Protein AF-A0A9X9M9E6-F1 (afdb_monomer)

Organism: Gulo gulo (NCBI:txid48420)

Foldseek 3Di:
DLVVVPLVVVQVVCVVVVHQNLVSLVSVLVPDAQAPVNCVVRLVPHFALVVLLCCLLQDFHLFLVSNLNSLVLNLQQLDLLVLLCVVVVNRVNTRDGPPRRPDPPDDPPPPDPDDVDDPVVVVVVVVVVSVVSVVSDDPVDGDPVSVVSVVSNVLSVLLNLLSVLVVVLQVDDPPDSPPDDRVVSSDSSPDDLLVVLLVCQLVVVLSSNVSSCVSVVVRCVVCLVVSNVSHDPPHDCVSNVVSDPDPPPPD

Nearest PDB structures (foldseek):
  7qpg-assembly1_S  TM=6.523E-01  e=4.144E-04  Homo sapiens

Secondary structure (DSSP, 8-state):
-GGGT-HHHHHHHHHHTT--THHHHHHHHHHS---HHHHHHTGGG--BHHHHHHHHHH---SSHHHHHHHHHHHHHTTSHHHHHHHHHT-STTB---TT-S--TTS-----S------HHHHHHHHHHHHHHHHHT--GGG--HHHHHHHHHHHHHHHHHHHHHHHHHHHT--S--GGG--HHHHHHHHHS-HHHHHHHHHHTT-HHHHHHHHHHSHHHHGGGHHHHHTTS-TTS-TTTTGGGSPP-----

Mean predicted aligned error: 8.2 Å

Sequence (251 aa):
KIESEEYEEALCLAQTYGLDTDLVYQRQWRKSAVNIASIQNYLSKIKKRSWVLHECLERVPENVDAAKELLQYGLKGTDLEALVAIGRGADDGRFTLPGEVDIDNIPYEELSPPSEEPAKNKKEKKINKRRELLKLVNFAKLTLEQKELCRCRRKLLTYLDRLATYEEILGVPHASEQRYDAEFFKKFRNQNIVLSARTYARESNVQALEILFTYHGSDLLPHRLAILSNFPETTSPHEYSVLLPEAWYVT

Solvent-accessible surface area (backbone atoms only — not comparable to full-atom values): 14751 Å² total; per-residue (Å²): 81,77,93,68,70,38,53,68,63,42,46,53,50,21,63,76,70,71,43,77,55,40,63,58,33,54,51,52,46,73,74,45,74,62,36,66,65,45,42,62,72,20,59,68,68,39,44,53,28,71,58,55,44,47,48,37,74,70,61,68,26,73,39,69,68,29,38,49,50,41,34,49,52,38,44,40,45,43,32,70,66,47,47,48,34,57,73,70,67,75,47,90,62,47,49,44,51,81,88,69,69,88,58,90,91,61,85,90,75,76,84,64,74,88,66,89,68,56,70,67,58,58,51,49,51,52,53,50,54,51,54,56,55,53,71,74,54,59,84,93,71,62,51,71,67,44,50,49,42,51,49,51,36,50,53,40,50,53,37,49,56,42,47,55,51,49,48,58,60,71,68,61,84,94,73,68,75,89,73,63,50,38,70,57,48,58,50,56,56,72,46,58,64,61,59,54,43,31,51,32,24,53,69,65,36,51,68,50,40,51,51,44,46,71,80,42,30,89,75,35,57,89,43,42,69,71,29,59,70,39,41,47,93,86,58,59,71,76,77,47,44,86,76,49,80,81,81,77,76,88,122

Radius of gyration: 22.99 Å; Cα contacts (8 Å, |Δi|>4): 231; chains: 1; bounding box: 41×59×66 Å

Structure (mmCIF, N/CA/C/O backbone):
data_AF-A0A9X9M9E6-F1
#
_entry.id   AF-A0A9X9M9E6-F1
#
loop_
_atom_site.group_PDB
_atom_site.id
_atom_site.type_symbol
_atom_site.label_atom_id
_atom_site.label_alt_id
_atom_site.label_comp_id
_atom_site.label_asym_id
_atom_site.label_entity_id
_atom_site.label_seq_id
_atom_site.pdbx_PDB_ins_code
_atom_site.Cartn_x
_atom_site.Cartn_y
_atom_site.Cartn_z
_atom_site.occupancy
_atom_site.B_iso_or_equiv
_atom_site.auth_seq_id
_atom_site.auth_comp_id
_atom_site.auth_asym_id
_atom_site.auth_atom_id
_atom_site.pdbx_PDB_model_num
ATOM 1 N N . LYS A 1 1 ? -13.837 28.042 17.527 1.00 59.06 1 LYS A N 1
ATOM 2 C CA . LYS A 1 1 ? -12.803 27.201 18.178 1.00 59.06 1 LYS A CA 1
ATOM 3 C C . LYS A 1 1 ? -12.044 26.335 17.172 1.00 59.06 1 LYS A C 1
ATOM 5 O O . LYS A 1 1 ? -10.919 26.689 16.868 1.00 59.06 1 LYS A O 1
ATOM 10 N N . ILE A 1 2 ? -12.632 25.305 16.537 1.00 59.09 2 ILE A N 1
ATOM 11 C CA . ILE A 1 2 ? -11.917 24.505 15.502 1.00 59.09 2 ILE A CA 1
ATOM 12 C C . ILE A 1 2 ? -11.533 25.345 14.265 1.00 59.09 2 ILE A C 1
ATOM 14 O O . ILE A 1 2 ? -10.452 25.180 13.704 1.00 59.09 2 ILE A O 1
ATOM 18 N N . GLU A 1 3 ? -12.396 26.273 13.848 1.00 61.06 3 GLU A N 1
ATOM 19 C CA . GLU A 1 3 ? -12.103 27.224 12.760 1.00 61.06 3 GLU A CA 1
ATOM 20 C C . GLU A 1 3 ? -11.127 28.335 13.174 1.00 61.06 3 GLU A C 1
ATOM 22 O O . GLU A 1 3 ? -10.508 28.953 12.316 1.00 61.06 3 GLU A O 1
ATOM 27 N N . SER A 1 4 ? -10.952 28.526 14.484 1.00 62.38 4 SER A N 1
ATOM 28 C CA . SER A 1 4 ? -10.117 29.557 15.114 1.00 62.38 4 SER A CA 1
ATOM 29 C C . SER A 1 4 ? -8.723 29.036 15.501 1.00 62.38 4 SER A C 1
ATOM 31 O O . SER A 1 4 ? -7.969 29.757 16.131 1.00 62.38 4 SER A O 1
ATOM 33 N N . GLU A 1 5 ? -8.398 27.782 15.157 1.00 67.62 5 GLU A N 1
ATOM 34 C CA . GLU A 1 5 ? -7.133 27.086 15.478 1.00 67.62 5 GLU A CA 1
ATOM 35 C C . GLU A 1 5 ? -6.837 26.862 16.973 1.00 67.62 5 GLU A C 1
ATOM 37 O O . GLU A 1 5 ? -5.767 26.384 17.337 1.00 67.62 5 GLU A O 1
ATOM 42 N N . GLU A 1 6 ? -7.825 27.075 17.840 1.00 78.06 6 GLU A N 1
ATOM 43 C CA . GLU A 1 6 ? -7.774 26.759 19.273 1.00 78.06 6 GLU A CA 1
ATOM 44 C C . GLU A 1 6 ? -8.027 25.257 19.506 1.00 78.06 6 GLU A C 1
ATOM 46 O O . GLU A 1 6 ? -9.049 24.845 20.067 1.00 78.06 6 GLU A O 1
ATOM 51 N N . TYR A 1 7 ? -7.137 24.401 18.999 1.00 80.94 7 TYR A N 1
ATOM 52 C CA . TYR A 1 7 ? -7.346 22.949 19.031 1.00 80.94 7 TYR A CA 1
ATOM 53 C C . TYR A 1 7 ? -7.307 22.370 20.446 1.00 80.94 7 TYR A C 1
ATOM 55 O O . TYR A 1 7 ? -8.079 21.465 20.745 1.00 80.94 7 TYR A O 1
ATOM 63 N N . GLU A 1 8 ? -6.453 22.898 21.322 1.00 78.06 8 GLU A N 1
ATOM 64 C CA . GLU A 1 8 ? -6.335 22.433 22.709 1.00 78.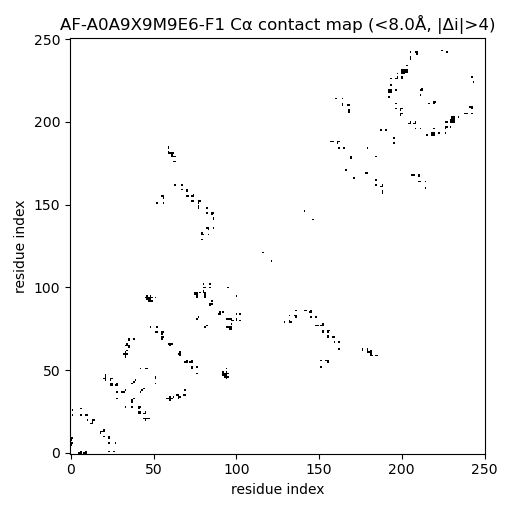06 8 GLU A CA 1
ATOM 65 C C . GLU A 1 8 ? -7.612 22.721 23.503 1.00 78.06 8 GLU A C 1
ATOM 67 O O . GLU A 1 8 ? -8.164 21.829 24.144 1.00 78.06 8 GLU A O 1
ATOM 72 N N . GLU A 1 9 ? -8.162 23.929 23.375 1.00 81.31 9 GLU A N 1
ATOM 73 C CA . GLU A 1 9 ? -9.438 24.270 24.002 1.00 81.31 9 GLU A CA 1
ATOM 74 C C . GLU A 1 9 ? -10.601 23.471 23.412 1.00 81.31 9 GLU A C 1
ATOM 76 O O . GLU A 1 9 ? -11.492 23.041 24.145 1.00 81.31 9 GLU A O 1
ATOM 81 N N . ALA A 1 10 ? -10.602 23.249 22.093 1.00 83.94 10 ALA A N 1
ATOM 82 C CA . ALA A 1 10 ? -11.609 22.423 21.437 1.00 83.94 10 ALA A CA 1
ATOM 83 C C . ALA A 1 10 ? -11.546 20.961 21.910 1.00 83.94 10 ALA A C 1
ATOM 85 O O . ALA A 1 10 ? -12.597 20.362 22.131 1.00 83.94 10 ALA A O 1
ATOM 86 N N . LEU A 1 11 ? -10.345 20.403 22.109 1.00 86.50 11 LEU A N 1
ATOM 87 C CA . LEU A 1 11 ? -10.152 19.061 22.666 1.00 86.50 11 LEU A CA 1
ATOM 88 C C . LEU A 1 11 ? -10.610 18.986 24.122 1.00 86.50 11 LEU A C 1
ATOM 90 O O . LEU A 1 11 ? -11.369 18.080 24.458 1.00 86.50 11 LEU A O 1
ATOM 94 N N . CYS A 1 12 ? -10.213 19.944 24.964 1.00 85.06 12 CYS A N 1
ATOM 95 C CA . CYS A 1 12 ? -10.642 20.002 26.361 1.00 85.06 12 CYS A CA 1
ATOM 96 C C . CYS A 1 12 ? -12.168 20.076 26.472 1.00 85.06 12 CYS A C 1
ATOM 98 O O . CYS A 1 12 ? -12.772 19.328 27.239 1.00 85.06 12 CYS A O 1
ATOM 100 N N . LEU A 1 13 ? -12.815 20.926 25.672 1.00 85.50 13 LEU A N 1
ATOM 101 C CA . LEU A 1 13 ? -14.274 21.007 25.626 1.00 85.50 13 LEU A CA 1
ATOM 102 C C . LEU A 1 13 ? -14.899 19.708 25.112 1.00 85.50 13 LEU A C 1
ATOM 104 O O . LEU A 1 13 ? -15.843 19.216 25.722 1.00 85.50 13 LEU A O 1
ATOM 108 N N . ALA A 1 14 ? -14.370 19.120 24.036 1.00 87.44 14 ALA A N 1
ATOM 109 C CA . ALA A 1 14 ? -14.902 17.866 23.515 1.00 87.44 14 ALA A CA 1
ATOM 110 C C . ALA A 1 14 ? -14.829 16.745 24.562 1.00 87.44 14 ALA A C 1
ATOM 112 O O . ALA A 1 14 ? -15.813 16.044 24.774 1.00 87.44 14 ALA A O 1
ATOM 113 N N . GLN A 1 15 ? -13.714 16.640 25.286 1.00 87.38 15 GLN A N 1
ATOM 114 C CA . GLN A 1 15 ? -13.552 15.683 26.382 1.00 87.38 15 GLN A CA 1
ATOM 115 C C . GLN A 1 15 ? -14.496 15.978 27.554 1.00 87.38 15 GLN A C 1
ATOM 117 O O . GLN A 1 15 ? -15.127 15.058 28.068 1.00 87.38 15 GLN A O 1
ATOM 122 N N . THR A 1 16 ? -14.642 17.249 27.941 1.00 88.19 16 THR A N 1
ATOM 123 C CA . THR A 1 16 ? -15.510 17.665 29.059 1.00 88.19 16 THR A CA 1
ATOM 124 C C . THR A 1 16 ? -16.980 17.345 28.789 1.00 88.19 16 THR A C 1
ATOM 126 O O . THR A 1 16 ? -17.701 16.939 29.696 1.00 88.19 16 THR A O 1
ATOM 129 N N . TYR A 1 17 ? -17.426 17.504 27.541 1.00 86.88 17 TYR A N 1
ATOM 130 C CA . TYR A 1 17 ? -18.822 17.308 27.144 1.00 86.88 17 TYR A CA 1
ATOM 131 C C . TYR A 1 17 ? -19.093 15.959 26.454 1.00 86.88 17 TYR A C 1
ATOM 133 O O . TYR A 1 17 ? -20.200 15.745 25.967 1.00 86.88 17 TYR A O 1
ATOM 141 N N . GLY A 1 18 ? -18.112 15.048 26.390 1.00 82.88 18 GLY A N 1
ATOM 142 C CA . GLY A 1 18 ? -18.267 13.741 25.735 1.00 82.88 18 GLY A CA 1
ATOM 143 C C . GLY A 1 18 ? -18.534 13.817 24.224 1.00 82.88 18 GLY A C 1
ATOM 144 O O . GLY A 1 18 ? -19.168 12.924 23.666 1.00 82.88 18 GLY A O 1
ATOM 145 N N . LEU A 1 19 ? -18.090 14.888 23.564 1.00 87.06 19 LEU A N 1
ATOM 146 C CA . LEU A 1 19 ? -18.230 15.085 22.120 1.00 87.06 19 LEU A CA 1
ATOM 147 C C . LEU A 1 19 ? -17.138 14.333 21.348 1.00 87.06 19 LEU A C 1
ATOM 149 O O . LEU A 1 19 ? -16.087 13.983 21.888 1.00 87.06 19 LEU A O 1
ATOM 153 N N . ASP A 1 20 ? -17.375 14.120 20.053 1.00 86.00 20 ASP A N 1
ATOM 154 C CA . ASP A 1 20 ? -16.441 13.416 19.177 1.00 86.00 20 ASP A CA 1
ATOM 155 C C . ASP A 1 20 ? -15.124 14.191 18.995 1.00 86.00 20 ASP A C 1
ATOM 157 O O . ASP A 1 20 ? -15.045 15.199 18.284 1.00 86.00 20 ASP A O 1
ATOM 161 N N . THR A 1 21 ? -14.067 13.689 19.634 1.00 89.00 21 THR A N 1
ATOM 162 C CA . THR A 1 21 ? -12.707 14.224 19.527 1.00 89.00 21 THR A CA 1
ATOM 163 C C . THR A 1 21 ? -12.094 14.003 18.146 1.00 89.00 21 THR A C 1
ATOM 165 O O . THR A 1 21 ? -11.173 14.737 17.779 1.00 89.00 21 THR A O 1
ATOM 168 N N . ASP A 1 22 ? -12.592 13.035 17.363 1.00 91.50 22 ASP A N 1
ATOM 169 C CA . ASP A 1 22 ? -12.054 12.742 16.034 1.00 91.50 22 ASP A CA 1
ATOM 170 C C . ASP A 1 22 ? -12.141 13.982 15.145 1.00 91.50 22 ASP A C 1
ATOM 172 O O . ASP A 1 22 ? -11.198 14.263 14.418 1.00 91.50 22 ASP A O 1
ATOM 176 N N . LEU A 1 23 ? -13.208 14.783 15.232 1.00 89.69 23 LEU A N 1
ATOM 177 C CA . LEU A 1 23 ? -13.372 15.981 14.397 1.00 89.69 23 LEU A CA 1
ATOM 178 C C . LEU A 1 23 ? -12.214 16.979 14.549 1.00 89.69 23 LEU A C 1
ATOM 180 O O . LEU A 1 23 ? -11.795 17.597 13.564 1.00 89.69 23 LEU A O 1
ATOM 184 N N . VAL A 1 24 ? -11.668 17.115 15.761 1.00 91.00 24 VAL A N 1
ATOM 185 C CA . VAL A 1 24 ? -10.533 18.007 16.024 1.00 91.00 24 VAL A CA 1
ATOM 186 C C . VAL A 1 24 ? -9.256 17.431 15.411 1.00 91.00 24 VAL A C 1
ATOM 188 O O . VAL A 1 24 ? -8.583 18.119 14.639 1.00 91.00 24 VAL A O 1
ATOM 191 N N . TYR A 1 25 ? -8.971 16.149 15.658 1.00 92.88 25 TYR A N 1
ATOM 192 C CA . TYR A 1 25 ? -7.794 15.472 15.103 1.00 92.88 25 TYR A CA 1
ATOM 193 C C . TYR A 1 25 ? -7.839 15.354 13.574 1.00 92.88 25 TYR A C 1
ATOM 195 O O . TYR A 1 25 ? -6.827 15.565 12.909 1.00 92.88 25 TYR A O 1
ATOM 203 N N . GLN A 1 26 ? -9.011 15.105 12.986 1.00 93.94 26 GLN A N 1
ATOM 204 C CA . GLN A 1 26 ? -9.226 15.100 11.538 1.00 93.94 26 GLN A CA 1
ATOM 205 C C . GLN A 1 26 ? -8.904 16.470 10.931 1.00 93.94 26 GLN A C 1
ATOM 207 O O . GLN A 1 26 ? -8.319 16.554 9.846 1.00 93.94 26 GLN A O 1
ATOM 212 N N . ARG A 1 27 ? -9.263 17.564 11.621 1.00 91.88 27 ARG A N 1
ATOM 213 C CA . ARG A 1 27 ? -8.937 18.920 11.167 1.00 91.88 27 ARG A CA 1
ATOM 214 C C . ARG A 1 27 ? -7.438 19.195 11.245 1.00 91.88 27 ARG A C 1
ATOM 216 O O . ARG A 1 27 ? -6.895 19.721 10.273 1.00 91.88 27 ARG A O 1
ATOM 223 N N . GLN A 1 28 ? -6.789 18.821 12.350 1.00 91.75 28 GLN A N 1
ATOM 224 C CA . GLN A 1 28 ? -5.339 18.954 12.524 1.00 91.75 28 GLN A CA 1
ATOM 225 C C . GLN A 1 28 ? -4.580 18.160 11.454 1.00 91.75 28 GLN A C 1
ATOM 227 O O . GLN A 1 28 ? -3.743 18.727 10.756 1.00 91.75 28 GLN A O 1
ATOM 232 N N . TRP A 1 29 ? -4.963 16.899 11.229 1.00 95.06 29 TRP A N 1
ATOM 233 C CA . TRP A 1 29 ? -4.387 16.035 10.197 1.00 95.06 29 TRP A CA 1
ATOM 234 C C . TRP A 1 29 ? -4.473 16.638 8.791 1.00 95.06 29 TRP A C 1
ATOM 236 O O . TRP A 1 29 ? -3.499 16.612 8.040 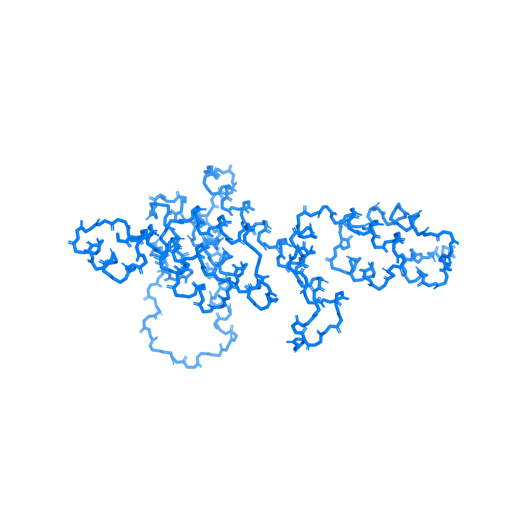1.00 95.06 29 TRP A O 1
ATOM 246 N N . ARG A 1 30 ? -5.630 17.206 8.420 1.00 93.50 30 ARG A N 1
ATOM 247 C CA . ARG A 1 30 ? -5.834 17.811 7.091 1.00 93.50 30 ARG A CA 1
ATOM 248 C C . ARG A 1 30 ? -4.977 19.053 6.859 1.00 93.50 30 ARG A C 1
ATOM 250 O O . ARG A 1 30 ? -4.651 19.337 5.710 1.00 93.50 30 ARG A O 1
ATOM 257 N N . LYS A 1 31 ? -4.651 19.801 7.917 1.00 90.94 31 LYS A N 1
ATOM 258 C CA . LYS A 1 31 ? -3.795 20.994 7.838 1.00 90.94 31 LYS A CA 1
ATOM 259 C C . LYS A 1 31 ? -2.305 20.671 7.957 1.00 90.94 31 LYS A C 1
ATOM 261 O O . LYS A 1 31 ? -1.489 21.468 7.509 1.00 90.94 31 LYS A O 1
ATOM 266 N N . SER A 1 32 ? -1.939 19.530 8.536 1.00 91.25 32 SER A N 1
ATOM 267 C CA . SER A 1 32 ? -0.543 19.113 8.646 1.00 91.25 32 SER A CA 1
ATOM 268 C C . SER A 1 32 ? -0.035 18.433 7.373 1.00 91.25 32 SER A C 1
ATOM 270 O O . SER A 1 32 ? -0.764 17.676 6.719 1.00 91.25 32 SER A O 1
ATOM 272 N N . ALA A 1 33 ? 1.248 18.633 7.067 1.00 92.81 33 ALA A N 1
ATOM 273 C CA . ALA A 1 33 ? 1.982 17.751 6.165 1.00 92.81 33 ALA A CA 1
ATOM 274 C C . ALA A 1 33 ? 1.998 16.322 6.730 1.00 92.81 33 ALA A C 1
ATOM 276 O O . ALA A 1 33 ? 2.025 16.140 7.950 1.00 92.81 33 ALA A O 1
ATOM 277 N N . VAL A 1 34 ? 1.976 15.311 5.856 1.00 93.56 34 VAL A N 1
ATOM 278 C CA . VAL A 1 34 ? 2.038 13.918 6.311 1.00 93.56 34 VAL A CA 1
ATOM 279 C C . VAL A 1 34 ? 3.486 13.514 6.532 1.00 93.56 34 VAL A C 1
ATOM 281 O O . VAL A 1 34 ? 4.252 13.355 5.590 1.00 93.56 34 VAL A O 1
ATOM 284 N N . ASN A 1 35 ? 3.835 13.314 7.793 1.00 94.19 35 ASN A N 1
ATOM 285 C CA . ASN A 1 35 ? 5.109 12.769 8.244 1.00 94.19 35 ASN A CA 1
ATOM 286 C C . ASN A 1 35 ? 4.896 11.818 9.435 1.00 94.19 35 ASN A C 1
ATOM 288 O O . ASN A 1 35 ? 3.800 11.746 9.998 1.00 94.19 35 ASN A O 1
ATOM 292 N N . ILE A 1 36 ? 5.952 11.110 9.841 1.00 93.50 36 ILE A N 1
ATOM 293 C CA . ILE A 1 36 ? 5.908 10.117 10.929 1.00 93.50 36 ILE A CA 1
ATOM 294 C C . ILE A 1 36 ? 5.338 10.725 12.225 1.00 93.50 36 ILE A C 1
ATOM 296 O O . ILE A 1 36 ? 4.476 10.124 12.866 1.00 93.50 36 ILE A O 1
ATOM 300 N N . ALA A 1 37 ? 5.742 11.950 12.577 1.00 94.50 37 ALA A N 1
ATOM 301 C CA . ALA A 1 37 ? 5.253 12.632 13.774 1.00 94.50 37 ALA A CA 1
ATOM 302 C C . ALA A 1 37 ? 3.749 12.946 13.692 1.00 94.50 37 ALA A C 1
ATOM 304 O O . ALA A 1 37 ? 3.013 12.675 14.633 1.00 94.50 37 ALA A O 1
ATOM 305 N N . SER A 1 38 ? 3.261 13.461 12.561 1.00 94.69 38 SER A N 1
ATOM 306 C CA . SER A 1 38 ? 1.839 13.778 12.356 1.00 94.69 38 SER A CA 1
ATOM 307 C C . SER A 1 38 ? 0.942 12.534 12.387 1.00 94.69 38 SER A C 1
ATOM 309 O O . SER A 1 38 ? -0.187 12.601 12.877 1.00 94.69 38 SER A O 1
ATOM 311 N N . ILE A 1 39 ? 1.449 11.384 11.916 1.00 94.62 39 ILE A N 1
ATOM 312 C CA . ILE A 1 39 ? 0.750 10.095 11.992 1.00 94.62 39 ILE A CA 1
ATOM 313 C C . ILE A 1 39 ? 0.531 9.735 13.462 1.00 94.62 39 ILE A C 1
ATOM 315 O O . ILE A 1 39 ? -0.589 9.426 13.865 1.00 94.62 39 ILE A O 1
ATOM 319 N N . GLN A 1 40 ? 1.574 9.853 14.285 1.00 93.06 40 GLN A N 1
ATOM 320 C CA . GLN A 1 40 ? 1.483 9.541 15.710 1.00 93.06 40 GLN A CA 1
ATOM 321 C C . GLN A 1 40 ? 0.702 10.586 16.512 1.00 93.06 40 GLN A C 1
ATOM 323 O O . GLN A 1 40 ? -0.050 10.224 17.414 1.00 93.06 40 GLN A O 1
ATOM 328 N N . ASN A 1 41 ? 0.819 11.868 16.179 1.00 91.38 41 ASN A N 1
ATOM 329 C CA . ASN A 1 41 ? 0.187 12.942 16.943 1.00 91.38 41 ASN A CA 1
ATOM 330 C C . ASN A 1 41 ? -1.310 13.084 16.645 1.00 91.38 41 ASN A C 1
ATOM 332 O O . ASN A 1 41 ? -2.069 13.437 17.546 1.00 91.38 41 ASN A O 1
ATOM 336 N N . TYR A 1 42 ? -1.738 12.805 15.407 1.00 93.75 42 TYR A N 1
ATOM 337 C CA . TYR A 1 42 ? -3.114 13.055 14.964 1.00 93.75 42 TYR A CA 1
ATOM 338 C C . TYR A 1 42 ? -3.816 11.787 14.481 1.00 93.75 42 TYR A C 1
ATOM 340 O O . TYR A 1 42 ? -4.844 11.418 15.043 1.00 93.75 42 TYR A O 1
ATOM 348 N N . LEU A 1 43 ? -3.269 11.090 13.475 1.00 94.69 43 LEU A N 1
ATOM 349 C CA . LEU A 1 43 ? -3.943 9.933 12.865 1.00 94.69 43 LEU A CA 1
ATOM 350 C C . LEU A 1 43 ? -4.156 8.795 13.874 1.00 94.69 43 LEU A C 1
ATOM 352 O O . LEU A 1 43 ? -5.207 8.159 13.859 1.00 94.69 43 LEU A O 1
ATOM 356 N N . SER A 1 44 ? -3.203 8.591 14.792 1.00 93.75 44 SER A N 1
ATOM 357 C CA . SER A 1 44 ? -3.299 7.583 15.858 1.00 93.75 44 SER A CA 1
ATOM 358 C C . SER A 1 44 ? -4.415 7.830 16.873 1.00 93.75 44 SER A C 1
ATOM 360 O O . SER A 1 44 ? -4.833 6.911 17.575 1.00 93.75 44 SER A O 1
ATOM 362 N N . LYS A 1 45 ? -4.904 9.071 16.965 1.00 93.00 45 LYS A N 1
ATOM 363 C CA . LYS A 1 45 ? -5.935 9.480 17.925 1.00 93.00 45 LYS A CA 1
ATOM 364 C C . LYS A 1 45 ? -7.348 9.389 17.357 1.00 93.00 45 LYS A C 1
ATOM 366 O O . LYS A 1 45 ? -8.305 9.498 18.118 1.00 93.00 45 LYS A O 1
ATOM 371 N N . ILE A 1 46 ? -7.471 9.175 16.047 1.00 94.19 46 ILE A N 1
ATOM 372 C CA . ILE A 1 46 ? -8.750 9.085 15.346 1.00 94.19 46 ILE A CA 1
ATOM 373 C C . ILE A 1 46 ? -9.283 7.661 15.460 1.00 94.19 46 ILE A C 1
ATOM 375 O O . ILE A 1 46 ? -8.620 6.696 15.079 1.00 94.19 46 ILE A O 1
ATOM 379 N N . LYS A 1 47 ? -10.505 7.529 15.969 1.00 92.25 47 LYS A N 1
ATOM 380 C CA . LYS A 1 47 ? -11.141 6.238 16.232 1.00 92.25 47 LYS A CA 1
ATOM 381 C C . LYS A 1 47 ? -11.834 5.673 15.006 1.00 92.25 47 LYS A C 1
ATOM 383 O O . LYS A 1 47 ? -11.912 4.460 14.885 1.00 92.25 47 LYS A O 1
ATOM 388 N N . LYS A 1 48 ? -12.357 6.486 14.090 1.00 94.56 48 LYS A N 1
ATOM 389 C CA . LYS A 1 48 ? -13.165 5.981 12.966 1.00 94.56 48 LYS A CA 1
ATOM 390 C C . LYS A 1 48 ? -12.335 5.231 11.909 1.00 94.56 48 LYS A C 1
ATOM 392 O O . LYS A 1 48 ? -11.618 5.850 11.120 1.00 94.56 48 LYS A O 1
ATOM 397 N N . ARG A 1 49 ? -12.512 3.904 11.799 1.00 95.31 49 ARG A N 1
ATOM 398 C CA . ARG A 1 49 ? -11.770 3.022 10.868 1.00 95.31 49 ARG A CA 1
ATOM 399 C C . ARG A 1 49 ? -11.841 3.459 9.416 1.00 95.31 49 ARG A C 1
ATOM 401 O O . ARG A 1 49 ? -10.808 3.590 8.765 1.00 95.31 49 ARG A O 1
ATOM 408 N N . SER A 1 50 ? -13.052 3.658 8.903 1.00 95.12 50 SER A N 1
ATOM 409 C CA . SER A 1 50 ? -13.267 4.003 7.493 1.00 95.12 50 SER A CA 1
ATOM 410 C C . SER A 1 50 ? -12.552 5.295 7.108 1.00 95.12 50 SER A C 1
ATOM 412 O O . SER A 1 50 ? -11.997 5.389 6.017 1.00 95.12 50 SER A O 1
ATOM 414 N N . TRP A 1 51 ? -12.497 6.257 8.031 1.00 96.56 51 TRP A N 1
ATOM 415 C CA . TRP A 1 51 ? -11.801 7.520 7.827 1.00 96.56 51 TRP A CA 1
ATOM 416 C C . TRP A 1 51 ? -10.280 7.335 7.824 1.00 96.56 51 TRP A C 1
ATOM 418 O O . TRP A 1 51 ? -9.615 7.767 6.887 1.00 96.56 51 TRP A O 1
ATOM 428 N N . VAL A 1 52 ? -9.726 6.633 8.820 1.00 97.50 52 VAL A N 1
ATOM 429 C CA . VAL A 1 52 ? -8.277 6.377 8.905 1.00 97.50 52 VAL A CA 1
ATOM 430 C C . VAL A 1 52 ? -7.777 5.612 7.676 1.00 97.50 52 VAL A C 1
ATOM 432 O O . VAL A 1 52 ? -6.763 5.983 7.084 1.00 97.50 52 VAL A O 1
ATOM 435 N N . LEU A 1 53 ? -8.502 4.571 7.250 1.00 97.94 53 LEU A N 1
ATOM 436 C CA . LEU A 1 53 ? -8.134 3.786 6.070 1.00 97.94 53 LEU A CA 1
ATOM 437 C C . LEU A 1 53 ? -8.242 4.590 4.775 1.00 97.94 53 LEU A C 1
ATOM 439 O O . LEU A 1 53 ? -7.386 4.431 3.907 1.00 97.94 53 LEU A O 1
ATOM 443 N N . HIS A 1 54 ? -9.246 5.462 4.649 1.00 97.50 54 HIS A N 1
ATOM 444 C CA . HIS A 1 54 ? -9.340 6.386 3.521 1.00 97.50 54 HIS A CA 1
ATOM 445 C C . HIS A 1 54 ? -8.096 7.278 3.440 1.00 97.50 54 HIS A C 1
ATOM 447 O O . HIS A 1 54 ? -7.458 7.345 2.393 1.00 97.50 54 HIS A O 1
ATOM 453 N N . GLU A 1 55 ? -7.681 7.892 4.551 1.00 97.62 55 GLU A N 1
ATOM 454 C CA . GLU A 1 55 ? -6.480 8.733 4.562 1.00 97.62 55 GLU A CA 1
ATOM 455 C C . GLU A 1 55 ? -5.208 7.949 4.223 1.00 97.62 55 GLU A C 1
ATOM 457 O O . GLU A 1 55 ? -4.400 8.431 3.430 1.00 97.62 55 GLU A O 1
ATOM 462 N N . CYS A 1 56 ? -5.047 6.723 4.735 1.00 97.94 56 CYS A N 1
ATOM 463 C CA . CYS A 1 56 ? -3.904 5.869 4.387 1.00 97.94 56 CYS A CA 1
ATOM 464 C C . CYS A 1 56 ? -3.871 5.501 2.888 1.00 97.94 56 CYS A C 1
ATOM 466 O O . CYS A 1 56 ? -2.801 5.303 2.311 1.00 97.94 56 CYS A O 1
ATOM 468 N N . LEU A 1 57 ? -5.041 5.394 2.249 1.00 97.44 57 LEU A N 1
ATOM 469 C CA . LEU A 1 57 ? -5.194 5.007 0.844 1.00 97.44 57 LEU A CA 1
ATOM 470 C C . LEU A 1 57 ? -5.144 6.173 -0.143 1.00 97.44 57 LEU A C 1
ATOM 472 O O . LEU A 1 57 ? -4.816 5.946 -1.311 1.00 97.44 57 LEU A O 1
ATOM 476 N N . GLU A 1 58 ? -5.454 7.390 0.288 1.00 96.25 58 GLU A N 1
ATOM 477 C CA . GLU A 1 58 ? -5.587 8.539 -0.612 1.00 96.25 58 GLU A CA 1
ATOM 478 C C . GLU A 1 58 ? -4.474 9.578 -0.426 1.00 96.25 58 GLU A C 1
ATOM 480 O O . GLU A 1 58 ? -4.006 10.154 -1.412 1.00 96.25 58 GLU A O 1
ATOM 485 N N . ARG A 1 59 ? -3.976 9.790 0.800 1.00 95.69 59 ARG A N 1
ATOM 486 C CA . ARG A 1 59 ? -2.853 10.711 1.031 1.00 95.69 59 ARG A CA 1
ATOM 487 C C . ARG A 1 59 ? -1.540 10.066 0.584 1.00 95.69 59 ARG A C 1
ATOM 489 O O . ARG A 1 59 ? -1.313 8.865 0.759 1.00 95.69 59 ARG A O 1
ATOM 496 N N . VAL A 1 60 ? -0.663 10.889 0.017 1.00 96.56 60 VAL A N 1
ATOM 497 C CA . VAL A 1 60 ? 0.696 10.504 -0.375 1.00 96.56 60 VAL A CA 1
ATOM 498 C C . VAL A 1 60 ? 1.670 11.486 0.273 1.00 96.56 60 VAL A C 1
ATOM 500 O O . VAL A 1 60 ? 1.604 12.673 -0.037 1.00 96.56 60 VAL A O 1
ATOM 503 N N . PRO A 1 61 ? 2.512 11.029 1.213 1.00 95.38 61 PRO A N 1
ATOM 504 C CA . PRO A 1 61 ? 3.543 11.861 1.831 1.00 95.38 61 PRO A CA 1
ATOM 505 C C . PRO A 1 61 ? 4.628 12.280 0.837 1.00 95.38 61 PRO A C 1
ATOM 507 O O . PRO A 1 61 ? 4.856 11.578 -0.146 1.00 95.38 61 PRO A O 1
ATOM 510 N N . GLU A 1 62 ? 5.321 13.380 1.138 1.00 92.56 62 GLU A N 1
ATOM 511 C CA . GLU A 1 62 ? 6.442 13.922 0.345 1.00 92.56 62 GLU A CA 1
ATOM 512 C C . GLU A 1 62 ? 7.774 13.193 0.586 1.00 92.56 62 GLU A C 1
ATOM 514 O O . GLU A 1 62 ? 8.754 13.448 -0.101 1.00 92.56 62 GLU A O 1
ATOM 519 N N . ASN A 1 63 ? 7.810 12.262 1.540 1.00 90.56 63 ASN A N 1
ATOM 520 C CA . ASN A 1 63 ? 8.985 11.471 1.893 1.00 90.56 63 ASN A CA 1
ATOM 521 C C . ASN A 1 63 ? 8.635 9.968 1.842 1.00 90.56 63 ASN A C 1
ATOM 523 O O . ASN A 1 63 ? 7.541 9.565 2.254 1.00 90.56 63 ASN A O 1
ATOM 527 N N . VAL A 1 64 ? 9.568 9.146 1.348 1.00 92.12 64 VAL A N 1
ATOM 528 C CA . VAL A 1 64 ? 9.432 7.684 1.208 1.00 92.12 64 VAL A CA 1
ATOM 529 C C . VAL A 1 64 ? 9.153 6.995 2.542 1.00 92.12 64 VAL A C 1
ATOM 531 O O . VAL A 1 64 ? 8.217 6.202 2.634 1.00 92.12 64 VAL A O 1
ATOM 534 N N . ASP A 1 65 ? 9.909 7.321 3.590 1.00 92.56 65 ASP A N 1
ATOM 535 C CA . ASP A 1 65 ? 9.743 6.751 4.928 1.00 92.56 65 ASP A CA 1
ATOM 536 C C . ASP A 1 65 ? 8.374 7.105 5.505 1.00 92.56 65 ASP A C 1
ATOM 538 O O . ASP A 1 65 ? 7.691 6.258 6.081 1.00 92.56 65 ASP A O 1
ATOM 542 N N . ALA A 1 66 ? 7.917 8.341 5.289 1.00 95.12 66 ALA A N 1
ATOM 543 C CA . ALA A 1 66 ? 6.576 8.752 5.685 1.00 95.12 66 ALA A CA 1
ATOM 544 C C . ALA A 1 66 ? 5.489 8.009 4.887 1.00 95.12 66 ALA A C 1
ATOM 546 O O . ALA A 1 66 ? 4.477 7.607 5.467 1.00 95.12 66 ALA A O 1
ATOM 547 N N . ALA A 1 67 ? 5.682 7.795 3.579 1.00 96.19 67 ALA A N 1
ATOM 548 C CA . ALA A 1 67 ? 4.770 7.013 2.741 1.00 96.19 67 ALA A CA 1
ATOM 549 C C . ALA A 1 67 ? 4.693 5.555 3.206 1.00 96.19 67 ALA A C 1
ATOM 551 O O . ALA A 1 67 ? 3.600 4.997 3.333 1.00 96.19 67 ALA A O 1
ATOM 552 N N . LYS A 1 68 ? 5.844 4.964 3.528 1.00 96.38 68 LYS A N 1
ATOM 553 C CA . LYS A 1 68 ? 5.967 3.614 4.071 1.00 96.38 68 LYS A CA 1
ATOM 554 C C . LYS A 1 68 ? 5.283 3.497 5.429 1.00 96.38 68 LYS A C 1
ATOM 556 O O . LYS A 1 68 ? 4.462 2.597 5.596 1.00 96.38 68 LYS A O 1
ATOM 561 N N . GLU A 1 69 ? 5.536 4.421 6.356 1.00 97.19 69 GLU A N 1
ATOM 562 C CA . GLU A 1 69 ? 4.900 4.425 7.680 1.00 97.19 69 GLU A CA 1
ATOM 563 C C . GLU A 1 69 ? 3.380 4.594 7.572 1.00 97.19 69 GLU A C 1
ATOM 565 O O . GLU A 1 69 ? 2.643 3.861 8.225 1.00 97.19 69 GLU A O 1
ATOM 570 N N . LEU A 1 70 ? 2.881 5.482 6.701 1.00 98.06 70 LEU A N 1
ATOM 571 C CA . LEU A 1 70 ? 1.440 5.670 6.500 1.00 98.06 70 LEU A CA 1
ATOM 572 C C . LEU A 1 70 ? 0.759 4.392 5.984 1.00 98.06 70 LEU A C 1
ATOM 574 O O . LEU A 1 70 ? -0.281 3.976 6.500 1.00 98.06 70 LEU A O 1
ATOM 578 N N . LEU A 1 71 ? 1.351 3.746 4.977 1.00 98.19 71 LEU A N 1
ATOM 579 C CA . LEU A 1 71 ? 0.818 2.505 4.413 1.00 98.19 71 LEU A CA 1
ATOM 580 C C . LEU A 1 71 ? 0.880 1.356 5.430 1.00 98.19 71 LEU A C 1
ATOM 582 O O . LEU A 1 71 ? -0.084 0.598 5.572 1.00 98.19 71 LEU A O 1
ATOM 586 N N . GLN A 1 72 ? 1.978 1.247 6.183 1.00 97.50 72 GLN A N 1
ATOM 587 C CA . GLN A 1 72 ? 2.118 0.265 7.259 1.00 97.50 72 GLN A CA 1
ATOM 588 C C . GLN A 1 72 ? 1.131 0.512 8.401 1.00 97.50 72 GLN A C 1
ATOM 590 O O . GLN A 1 72 ? 0.581 -0.447 8.945 1.00 97.50 72 GLN A O 1
ATOM 595 N N . TYR A 1 73 ? 0.862 1.771 8.745 1.00 97.50 73 TYR A N 1
ATOM 596 C CA . TYR A 1 73 ? -0.136 2.137 9.742 1.00 97.50 73 TYR A CA 1
ATOM 597 C C . TYR A 1 73 ? -1.530 1.635 9.336 1.00 97.50 73 TYR A C 1
ATOM 599 O O . TYR A 1 73 ? -2.186 0.932 10.108 1.00 97.50 73 TYR A O 1
ATOM 607 N N . GLY A 1 74 ? -1.935 1.858 8.081 1.00 97.56 74 GLY A N 1
ATOM 608 C CA . GLY A 1 74 ? -3.164 1.276 7.532 1.00 97.56 74 GLY A CA 1
ATOM 609 C C . GLY A 1 74 ? -3.177 -0.261 7.557 1.00 97.56 74 GLY A C 1
ATOM 610 O O . GLY A 1 74 ? -4.209 -0.874 7.836 1.00 97.56 74 GLY A O 1
ATOM 611 N N . LEU A 1 75 ? -2.039 -0.921 7.307 1.00 97.31 75 LEU A N 1
ATOM 612 C CA . LEU A 1 75 ? -1.951 -2.388 7.353 1.00 97.31 75 LEU A CA 1
ATOM 613 C C . LEU A 1 75 ? -2.099 -2.968 8.757 1.00 97.31 75 LEU A C 1
ATOM 615 O O . LEU A 1 75 ? -2.671 -4.054 8.894 1.00 97.31 75 LEU A O 1
ATOM 619 N N . LYS A 1 76 ? -1.614 -2.257 9.782 1.00 95.00 76 LYS A N 1
ATOM 620 C CA . LYS A 1 76 ? -1.824 -2.623 11.189 1.00 95.00 76 LYS A CA 1
ATOM 621 C C . LYS A 1 76 ? -3.326 -2.654 11.496 1.00 95.00 76 LYS A C 1
ATOM 623 O O . LYS A 1 76 ? -3.819 -3.668 11.975 1.00 95.00 76 LYS A O 1
ATOM 628 N N . GLY A 1 77 ? -4.073 -1.622 11.100 1.00 93.69 77 GLY A N 1
ATOM 629 C CA . GLY A 1 77 ? -5.529 -1.564 11.311 1.00 93.69 77 GLY A CA 1
ATOM 630 C C . GLY A 1 77 ? -6.387 -2.416 10.370 1.00 93.69 77 GLY A C 1
ATOM 631 O O . GLY A 1 77 ? -7.611 -2.407 10.479 1.00 93.69 77 GLY A O 1
ATOM 632 N N . THR A 1 78 ? -5.775 -3.154 9.440 1.00 96.25 78 THR A N 1
ATOM 633 C CA . THR A 1 78 ? -6.465 -4.143 8.593 1.00 96.25 78 THR A CA 1
ATOM 634 C C . THR A 1 78 ? -5.975 -5.567 8.846 1.00 96.25 78 THR A C 1
ATOM 636 O O . THR A 1 78 ? -6.118 -6.428 7.974 1.00 96.25 78 THR A O 1
ATOM 639 N N . ASP A 1 79 ? -5.319 -5.835 9.980 1.00 93.75 79 ASP A N 1
ATOM 640 C CA . ASP A 1 79 ? -4.861 -7.188 10.307 1.00 93.75 79 ASP A CA 1
ATOM 641 C C . ASP A 1 79 ? -6.024 -8.132 10.659 1.00 93.75 79 ASP A C 1
ATOM 643 O O . ASP A 1 79 ? -7.189 -7.738 10.734 1.00 93.75 79 ASP A O 1
ATOM 647 N N . LEU A 1 80 ? -5.711 -9.415 10.836 1.00 91.94 80 LEU A N 1
ATOM 648 C CA . LEU A 1 80 ? -6.702 -10.453 11.116 1.00 91.94 80 LEU A CA 1
ATOM 649 C C . LEU A 1 80 ? -7.519 -10.184 12.380 1.00 91.94 80 LEU A C 1
ATOM 651 O O . LEU A 1 80 ? -8.690 -10.542 12.405 1.00 91.94 80 LEU A O 1
ATOM 655 N N . GLU A 1 81 ? -6.936 -9.547 13.395 1.00 91.31 81 GLU A N 1
ATOM 656 C CA . GLU A 1 81 ? -7.663 -9.184 14.616 1.00 91.31 81 GLU A CA 1
ATOM 657 C C . GLU A 1 81 ? -8.833 -8.240 14.306 1.00 91.31 81 GLU A C 1
ATOM 659 O O . GLU A 1 81 ? -9.960 -8.518 14.711 1.00 91.31 81 GLU A O 1
ATOM 664 N N . ALA A 1 82 ? -8.607 -7.210 13.483 1.00 92.31 82 ALA A N 1
ATOM 665 C CA . ALA A 1 82 ? -9.667 -6.318 13.014 1.00 92.31 82 ALA A CA 1
ATOM 666 C C . ALA A 1 82 ? -10.706 -7.070 12.162 1.00 92.31 82 ALA A C 1
ATOM 668 O O . ALA A 1 82 ? -11.906 -6.861 12.310 1.00 92.31 82 ALA A O 1
ATOM 669 N N . LEU A 1 83 ? -10.275 -7.998 11.299 1.00 93.50 83 LEU A N 1
ATOM 670 C CA . LEU A 1 83 ? -11.197 -8.799 10.483 1.00 93.50 83 LEU A CA 1
ATOM 671 C C . LEU A 1 83 ? -12.127 -9.683 11.337 1.00 93.50 83 LEU A C 1
ATOM 673 O O . LEU A 1 83 ? -13.306 -9.845 11.006 1.00 93.50 83 LEU A O 1
ATOM 677 N N . VAL A 1 84 ? -11.595 -10.262 12.417 1.00 92.62 84 VAL A N 1
ATOM 678 C CA . VAL A 1 84 ? -12.354 -11.070 13.381 1.00 92.62 84 VAL A CA 1
ATOM 679 C C . VAL A 1 84 ? -13.291 -10.188 14.205 1.00 92.62 84 VAL A C 1
ATOM 681 O O . VAL A 1 84 ? -14.459 -10.544 14.349 1.00 92.62 84 VAL A O 1
ATOM 684 N N . ALA A 1 85 ? -12.821 -9.034 14.689 1.00 91.44 85 ALA A N 1
ATOM 685 C CA . ALA A 1 85 ? -13.621 -8.087 15.468 1.00 91.44 85 ALA A CA 1
ATOM 686 C C . ALA A 1 85 ? -14.864 -7.606 14.701 1.00 91.44 85 ALA A C 1
ATOM 688 O O . ALA A 1 85 ? -15.978 -7.692 15.224 1.00 91.44 85 ALA A O 1
ATOM 689 N N . ILE A 1 86 ? -14.699 -7.250 13.421 1.00 92.31 86 ILE A N 1
ATOM 690 C CA . ILE A 1 86 ? -15.807 -6.879 12.525 1.00 92.31 86 ILE A CA 1
ATOM 691 C C . ILE A 1 86 ? -16.790 -8.039 12.362 1.00 92.31 86 ILE A C 1
ATOM 693 O O . ILE A 1 86 ? -18.002 -7.849 12.394 1.00 92.31 86 ILE A O 1
ATOM 697 N N . GLY A 1 87 ? -16.282 -9.263 12.189 1.00 90.81 87 GLY A N 1
ATOM 698 C CA . GLY A 1 87 ? -17.124 -10.452 12.035 1.00 90.81 87 GLY A CA 1
ATOM 699 C C . GLY A 1 87 ? -17.975 -10.757 13.269 1.00 90.81 87 GLY A C 1
ATOM 700 O O . GLY A 1 87 ? -19.068 -11.303 13.134 1.00 90.81 87 GLY A O 1
ATOM 701 N N . ARG A 1 88 ? -17.481 -10.391 14.457 1.00 89.19 88 ARG A N 1
ATOM 702 C CA . ARG A 1 88 ? -18.193 -10.504 15.738 1.00 89.19 88 ARG A CA 1
ATOM 703 C C . ARG A 1 88 ? -19.098 -9.300 16.028 1.00 89.19 88 ARG A C 1
ATOM 705 O O . ARG A 1 88 ? -19.938 -9.402 16.914 1.00 89.19 88 ARG A O 1
ATOM 712 N N . GLY A 1 89 ? -18.938 -8.189 15.303 1.00 85.81 89 GLY A N 1
ATOM 713 C CA . GLY A 1 89 ? -19.658 -6.937 15.549 1.00 85.81 89 GLY A CA 1
ATOM 714 C C . GLY A 1 89 ? -19.246 -6.238 16.849 1.00 85.81 89 GLY A C 1
ATOM 715 O O . GLY A 1 89 ? -20.071 -5.563 17.449 1.00 85.81 89 GLY A O 1
ATOM 716 N N . ALA A 1 90 ? -18.006 -6.438 17.309 1.00 79.44 90 ALA A N 1
ATOM 717 C CA . ALA A 1 90 ? -17.556 -6.032 18.647 1.00 79.44 90 ALA A CA 1
ATOM 718 C C . ALA A 1 90 ? -16.801 -4.688 18.693 1.00 79.44 90 ALA A C 1
ATOM 720 O O . ALA A 1 90 ? -16.380 -4.266 19.765 1.00 79.44 90 ALA A O 1
ATOM 721 N N . ASP A 1 91 ? -16.567 -4.039 17.547 1.00 79.19 91 ASP A N 1
ATOM 722 C CA . ASP A 1 91 ? -15.659 -2.887 17.455 1.00 79.19 91 ASP A CA 1
ATOM 723 C C . ASP A 1 91 ? -16.319 -1.549 17.099 1.00 79.19 91 ASP A C 1
ATOM 725 O O . ASP A 1 91 ? -15.613 -0.545 17.031 1.00 79.19 91 ASP A O 1
ATOM 729 N N . ASP A 1 92 ? -17.637 -1.509 16.875 1.00 85.44 92 ASP A N 1
ATOM 730 C CA . ASP A 1 92 ? -18.401 -0.299 16.525 1.00 85.44 92 ASP A CA 1
ATOM 731 C C . ASP A 1 92 ? -17.783 0.542 15.381 1.00 85.44 92 ASP A C 1
ATOM 733 O O . ASP A 1 92 ? -17.929 1.766 15.322 1.00 85.44 92 ASP A O 1
ATOM 737 N N . GLY A 1 93 ? -17.053 -0.093 14.453 1.00 88.25 93 GLY A N 1
ATOM 738 C CA . GLY A 1 93 ? -16.368 0.602 13.359 1.0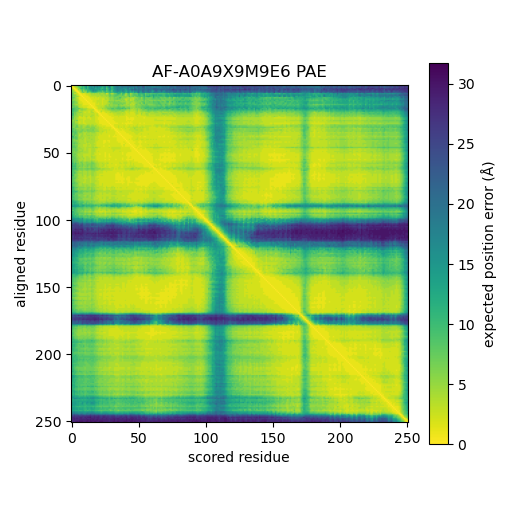0 88.25 93 GLY A CA 1
ATOM 739 C C . GLY A 1 93 ? -15.085 1.334 13.781 1.00 88.25 93 GLY A C 1
ATOM 740 O O . GLY A 1 93 ? -14.602 2.220 13.060 1.00 88.25 93 GLY A O 1
ATOM 741 N N . ARG A 1 94 ? -14.515 0.989 14.941 1.00 91.19 94 ARG A N 1
ATOM 742 C CA . ARG A 1 94 ? -13.289 1.583 15.482 1.00 91.19 94 ARG A CA 1
ATOM 743 C C . ARG A 1 94 ? -12.033 1.031 14.806 1.00 91.19 94 ARG A C 1
ATOM 745 O O . ARG A 1 94 ? -11.881 -0.165 14.568 1.00 91.19 94 ARG A O 1
ATOM 752 N N . PHE A 1 95 ? -11.086 1.909 14.514 1.00 92.25 95 PHE A N 1
ATOM 753 C CA . PHE A 1 95 ? -9.736 1.555 14.114 1.00 92.25 95 PHE A CA 1
ATOM 754 C C . PHE A 1 95 ? -8.985 1.013 15.332 1.00 92.25 95 PHE A C 1
ATOM 756 O O . PHE A 1 95 ? -8.820 1.725 16.322 1.00 92.25 95 PHE A O 1
ATOM 763 N N . THR A 1 96 ? -8.550 -0.239 15.258 1.00 88.38 96 THR A N 1
ATOM 764 C CA . THR A 1 96 ? -7.846 -0.933 16.342 1.00 88.38 96 THR A CA 1
ATOM 765 C C . THR A 1 96 ? -6.505 -1.424 15.835 1.00 88.38 96 THR A C 1
ATOM 767 O O . THR A 1 96 ? -6.428 -2.017 14.752 1.00 88.38 96 THR A O 1
ATOM 770 N N . LEU A 1 97 ? -5.451 -1.195 16.609 1.00 88.31 97 LEU A N 1
ATOM 771 C CA . LEU A 1 97 ? -4.137 -1.739 16.296 1.00 88.31 97 LEU A CA 1
ATOM 772 C C . LEU A 1 97 ? -4.024 -3.199 16.767 1.00 88.31 97 LEU A C 1
ATOM 774 O O . LEU A 1 97 ? -4.750 -3.616 17.673 1.00 88.31 97 LEU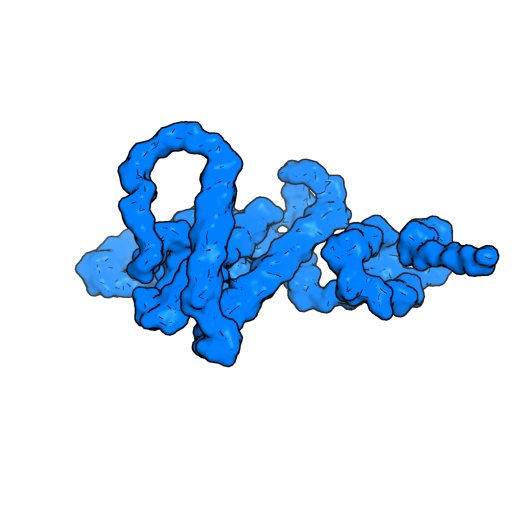 A O 1
ATOM 778 N N . PRO A 1 98 ? -3.114 -3.993 16.173 1.00 83.56 98 PRO A N 1
ATOM 779 C CA . PRO A 1 98 ? -2.858 -5.348 16.639 1.00 83.56 98 PRO A CA 1
ATOM 780 C C . PRO A 1 98 ? -2.451 -5.352 18.118 1.00 83.56 98 PRO A C 1
ATOM 782 O O . PRO A 1 98 ? -1.546 -4.613 18.508 1.00 83.56 98 PRO A O 1
ATOM 785 N N . GLY A 1 99 ? -3.095 -6.196 18.919 1.00 79.00 99 GLY A N 1
ATOM 786 C CA . GLY A 1 99 ? -2.927 -6.284 20.370 1.00 79.00 99 GLY A CA 1
ATOM 787 C C . GLY A 1 99 ? -3.905 -5.436 21.190 1.00 79.00 99 GLY A C 1
ATOM 788 O O . GLY A 1 99 ? -3.966 -5.624 22.398 1.00 79.00 99 GLY A O 1
ATOM 789 N N . GLU A 1 100 ? -4.687 -4.545 20.572 1.00 75.44 100 GLU A N 1
ATOM 790 C CA . GLU A 1 100 ? -5.711 -3.751 21.277 1.00 75.44 100 GLU A CA 1
ATOM 791 C C . GLU A 1 100 ? -7.093 -4.421 21.298 1.00 75.44 100 GLU A C 1
ATOM 793 O O . GLU A 1 100 ? -7.991 -3.964 22.005 1.00 75.44 100 GLU A O 1
ATOM 798 N N . VAL A 1 101 ? -7.290 -5.470 20.496 1.00 65.75 101 VAL A N 1
ATOM 799 C CA . VAL A 1 101 ? -8.573 -6.169 20.389 1.00 65.75 101 VAL A CA 1
ATOM 800 C C . VAL A 1 101 ? -8.640 -7.263 21.448 1.00 65.75 101 VAL A C 1
ATOM 802 O O . VAL A 1 101 ? -7.852 -8.210 21.409 1.00 65.75 101 VAL A O 1
ATOM 805 N N . ASP A 1 102 ? -9.617 -7.163 22.349 1.00 63.59 102 ASP A N 1
ATOM 806 C CA . ASP A 1 102 ? -9.920 -8.225 23.306 1.00 63.59 102 ASP A CA 1
ATOM 807 C C . ASP A 1 102 ? -10.659 -9.357 22.577 1.00 63.59 102 ASP A C 1
ATOM 809 O O . ASP A 1 102 ? -11.862 -9.307 22.309 1.00 63.59 102 ASP A O 1
ATOM 813 N N . ILE A 1 103 ? -9.897 -10.341 22.101 1.00 63.47 103 ILE A N 1
ATOM 814 C CA . ILE A 1 103 ? -10.446 -11.507 21.414 1.00 63.47 103 ILE A CA 1
ATOM 815 C C . ILE A 1 103 ? -10.656 -12.584 22.468 1.00 63.47 103 ILE A C 1
ATOM 817 O O . ILE A 1 103 ? -9.769 -13.408 22.706 1.00 63.47 103 ILE A O 1
ATOM 821 N N . ASP A 1 104 ? -11.866 -12.616 23.033 1.00 54.62 104 ASP A N 1
ATOM 822 C CA . ASP A 1 104 ? -12.332 -13.741 23.843 1.00 54.62 104 ASP A CA 1
ATOM 823 C C . ASP A 1 104 ? -12.037 -15.043 23.074 1.00 54.62 104 ASP A C 1
ATOM 825 O O . ASP A 1 104 ? -12.485 -15.198 21.922 1.00 54.62 104 ASP A O 1
ATOM 829 N N . ASN A 1 105 ? -11.248 -15.926 23.707 1.00 52.66 105 ASN A N 1
ATOM 830 C CA . ASN A 1 105 ? -10.692 -17.218 23.246 1.00 52.66 105 ASN A CA 1
ATOM 831 C C . ASN A 1 105 ? -9.186 -17.289 22.907 1.00 52.66 105 ASN A C 1
ATOM 833 O O . ASN A 1 105 ? -8.753 -18.315 22.379 1.00 52.66 105 ASN A O 1
ATOM 837 N N . ILE A 1 106 ? -8.359 -16.292 23.242 1.00 48.72 106 ILE A N 1
ATOM 838 C CA . ILE A 1 106 ? -6.890 -16.462 23.260 1.00 48.72 106 ILE A CA 1
ATOM 839 C C . ILE A 1 106 ? -6.416 -16.458 24.725 1.00 48.72 106 ILE A C 1
ATOM 841 O O . ILE A 1 106 ? -6.643 -15.463 25.407 1.00 48.72 106 ILE A O 1
ATOM 845 N N . PRO A 1 107 ? -5.804 -17.546 25.244 1.00 42.44 107 PRO A N 1
ATOM 846 C CA . PRO A 1 107 ? -5.374 -17.616 26.639 1.00 42.44 107 PRO A CA 1
ATOM 847 C C . PRO A 1 107 ? -4.489 -16.433 27.051 1.00 42.44 107 PRO A C 1
ATOM 849 O O . PRO A 1 107 ? -3.505 -16.107 26.386 1.00 42.44 107 PRO A O 1
ATOM 852 N N . TYR A 1 108 ? -4.858 -15.825 28.176 1.00 44.88 108 TYR A N 1
ATOM 853 C CA . TYR A 1 108 ? -4.200 -14.706 28.846 1.00 44.88 108 TYR A CA 1
ATOM 854 C C . TYR A 1 108 ? -2.864 -15.136 29.484 1.00 44.88 108 TYR A C 1
ATOM 856 O O . TYR A 1 108 ? -2.731 -15.200 30.701 1.00 44.88 108 TYR A O 1
ATOM 864 N N . GLU A 1 109 ? -1.861 -15.473 28.672 1.00 45.66 109 GLU A N 1
ATOM 865 C CA . GLU A 1 109 ? -0.494 -15.776 29.143 1.00 45.66 109 GLU A CA 1
ATOM 866 C C . GLU A 1 109 ? 0.535 -14.698 28.746 1.00 45.66 109 GLU A C 1
ATOM 868 O O . GLU A 1 109 ? 1.735 -14.958 28.696 1.00 45.66 109 GLU A O 1
ATOM 873 N N . GLU A 1 110 ? 0.103 -13.459 28.486 1.00 49.84 110 GLU A N 1
ATOM 874 C CA . GLU A 1 110 ? 1.001 -12.367 28.056 1.00 49.84 110 GLU A CA 1
ATOM 875 C C . GLU A 1 110 ? 1.315 -11.317 29.143 1.00 49.84 110 GLU A C 1
ATOM 877 O O . GLU A 1 110 ? 2.035 -10.361 28.875 1.00 49.84 110 GLU A O 1
ATOM 882 N N . LEU A 1 111 ? 0.868 -11.512 30.393 1.00 43.47 111 LEU A N 1
ATOM 883 C CA . LEU A 1 111 ? 1.272 -10.663 31.531 1.00 43.47 111 LEU A CA 1
ATOM 884 C C . LEU A 1 111 ? 2.569 -11.096 32.235 1.00 43.47 111 LEU A C 1
ATOM 886 O O . LEU A 1 111 ? 2.959 -10.488 33.235 1.00 43.47 111 LEU A O 1
ATOM 890 N N . SER A 1 112 ? 3.268 -12.116 31.737 1.00 42.47 112 SER A N 1
ATOM 891 C CA . SER A 1 112 ? 4.608 -12.398 32.256 1.00 42.47 112 SER A CA 1
ATOM 892 C C . SER A 1 112 ? 5.555 -11.267 31.832 1.00 42.47 112 SER A C 1
ATOM 894 O O . SER A 1 112 ? 5.533 -10.881 30.659 1.00 42.47 112 SER A O 1
ATOM 896 N N . PRO A 1 113 ? 6.385 -10.718 32.743 1.00 40.88 113 PRO A N 1
ATOM 897 C CA . PRO A 1 113 ? 7.362 -9.694 32.386 1.00 40.88 113 PRO A CA 1
ATOM 898 C C . PRO A 1 113 ? 8.231 -10.190 31.222 1.00 40.88 113 PRO A C 1
ATOM 900 O O . PRO A 1 113 ? 8.394 -11.405 31.084 1.00 40.88 113 PRO A O 1
ATOM 903 N N . PRO A 1 114 ? 8.782 -9.286 30.388 1.00 43.75 114 PRO A N 1
ATOM 904 C CA . PRO A 1 114 ? 9.556 -9.646 29.209 1.00 43.75 114 PRO A CA 1
ATOM 905 C C . PRO A 1 114 ? 10.827 -10.376 29.643 1.00 43.75 114 PRO A C 1
ATOM 907 O O . PRO A 1 114 ? 11.894 -9.785 29.778 1.00 43.75 114 PRO A O 1
ATOM 910 N N . SER A 1 115 ? 10.720 -11.681 29.859 1.00 51.19 115 SER A N 1
ATOM 911 C CA . SER A 1 115 ? 11.864 -12.561 29.803 1.00 51.19 115 SER A CA 1
ATOM 912 C C . SER A 1 115 ? 12.415 -12.455 28.385 1.00 51.19 115 SER A C 1
ATOM 914 O O . SER A 1 115 ? 11.675 -12.269 27.407 1.00 51.19 115 SER A O 1
ATOM 916 N N . GLU A 1 116 ? 13.737 -12.495 28.263 1.00 56.56 116 GLU A N 1
ATOM 917 C CA . GLU A 1 116 ? 14.435 -12.526 26.983 1.00 56.56 116 GLU A CA 1
ATOM 918 C C . GLU A 1 116 ? 14.146 -13.858 26.273 1.00 56.56 116 GLU A C 1
ATOM 920 O O . GLU A 1 116 ? 15.003 -14.724 26.131 1.00 56.56 116 GLU A O 1
ATOM 925 N N . GLU A 1 117 ? 12.901 -14.072 25.845 1.00 57.25 117 GLU A N 1
ATOM 926 C CA . GLU A 1 117 ? 12.571 -15.217 25.020 1.00 57.25 117 GLU A CA 1
ATOM 927 C C . GLU A 1 117 ? 13.300 -15.076 23.681 1.00 57.25 117 GLU A C 1
ATOM 929 O O . GLU A 1 117 ? 13.251 -14.002 23.057 1.00 57.25 117 GLU A O 1
ATOM 934 N N . PRO A 1 118 ? 13.942 -16.152 23.197 1.00 66.06 118 PRO A N 1
ATOM 935 C CA . PRO A 1 118 ? 14.692 -16.106 21.956 1.00 66.06 118 PRO A CA 1
ATOM 936 C C . PRO A 1 118 ? 13.773 -15.691 20.800 1.00 66.06 118 PRO A C 1
ATOM 938 O O . PRO A 1 118 ? 12.622 -16.123 20.703 1.00 66.06 118 PRO A O 1
ATOM 941 N N . ALA A 1 119 ? 14.289 -14.869 19.880 1.00 66.38 119 ALA A N 1
ATOM 942 C CA . ALA A 1 119 ? 13.520 -14.291 18.769 1.00 66.38 119 ALA A CA 1
ATOM 943 C C . ALA A 1 119 ? 12.765 -15.337 17.918 1.00 66.38 119 ALA A C 1
ATOM 945 O O . ALA A 1 119 ? 11.705 -15.041 17.362 1.00 66.38 119 ALA A O 1
ATOM 946 N N . LYS A 1 120 ? 13.282 -16.574 17.856 1.00 71.38 120 LYS A N 1
ATOM 947 C CA . LYS A 1 120 ? 12.625 -17.718 17.204 1.00 71.38 120 LYS A CA 1
ATOM 948 C C . LYS A 1 120 ? 11.288 -18.071 17.870 1.00 71.38 120 LYS A C 1
ATOM 950 O O . LYS A 1 120 ? 10.285 -18.155 17.166 1.00 71.38 120 LYS A O 1
ATOM 955 N N . ASN A 1 121 ? 11.246 -18.145 19.201 1.00 76.38 121 ASN A N 1
ATOM 956 C CA . ASN A 1 121 ? 10.038 -18.488 19.958 1.00 76.38 121 ASN A CA 1
ATOM 957 C C . ASN A 1 121 ? 8.960 -17.403 19.809 1.00 76.38 121 ASN A C 1
ATOM 959 O O . ASN A 1 121 ? 7.794 -17.716 19.584 1.00 76.38 121 ASN A O 1
ATOM 963 N N . LYS A 1 122 ? 9.344 -16.117 19.823 1.00 76.50 122 LYS A N 1
ATOM 964 C CA . LYS A 1 122 ? 8.407 -14.999 19.585 1.00 76.50 122 LYS A CA 1
ATOM 965 C C . LYS A 1 122 ? 7.790 -15.047 18.182 1.00 76.50 122 LYS A C 1
ATOM 967 O O . LYS A 1 122 ? 6.599 -14.784 18.017 1.00 76.50 122 LYS A O 1
ATOM 972 N N . LYS A 1 123 ? 8.584 -15.383 17.158 1.00 79.00 123 LYS A N 1
ATOM 973 C CA . LYS A 1 123 ? 8.098 -15.521 15.774 1.00 79.00 123 LYS A CA 1
ATOM 974 C C . LYS A 1 123 ? 7.126 -16.695 15.642 1.00 79.00 123 LYS A C 1
ATOM 976 O O . LYS A 1 123 ? 6.084 -16.550 15.008 1.00 79.00 123 LYS A O 1
ATOM 981 N N . GLU A 1 124 ? 7.442 -17.821 16.266 1.00 85.00 124 GLU A N 1
ATOM 982 C CA . GLU A 1 124 ? 6.608 -19.022 16.247 1.00 85.00 124 GLU A CA 1
ATOM 983 C C . GLU A 1 124 ? 5.271 -18.809 16.970 1.00 85.00 124 GLU A C 1
ATOM 985 O O . GLU A 1 124 ? 4.218 -19.102 16.400 1.00 85.00 124 GLU A O 1
ATOM 990 N N . LYS A 1 125 ? 5.282 -18.161 18.144 1.00 82.19 125 LYS A N 1
ATOM 991 C CA . LYS A 1 125 ? 4.063 -17.735 18.855 1.00 82.19 125 LYS A CA 1
ATOM 992 C C . LYS A 1 125 ? 3.170 -16.843 17.987 1.00 82.19 125 LYS A C 1
ATOM 994 O O . LYS A 1 125 ? 1.970 -17.093 17.888 1.00 82.19 125 LYS A O 1
ATOM 999 N N . LYS A 1 126 ? 3.744 -15.851 17.290 1.00 82.50 126 LYS A N 1
ATOM 1000 C CA . LYS A 1 126 ? 2.995 -14.981 16.358 1.00 82.50 126 LYS A CA 1
ATOM 1001 C C . LYS A 1 126 ? 2.370 -15.761 15.201 1.00 82.50 126 LYS A C 1
ATOM 1003 O O . LYS A 1 126 ? 1.222 -15.503 14.847 1.00 82.50 126 LYS A O 1
ATOM 1008 N N . ILE A 1 127 ? 3.100 -16.712 14.616 1.00 86.00 127 ILE A N 1
ATOM 1009 C CA . ILE A 1 127 ? 2.581 -17.576 13.544 1.00 86.00 127 ILE A CA 1
ATOM 1010 C C . ILE A 1 127 ? 1.425 -18.432 14.066 1.00 86.00 127 ILE A C 1
ATOM 1012 O O . ILE A 1 127 ? 0.394 -18.528 13.399 1.00 86.00 127 ILE A O 1
ATOM 1016 N N . ASN A 1 128 ? 1.567 -19.009 15.262 1.00 87.56 128 ASN A N 1
ATOM 1017 C CA . ASN A 1 128 ? 0.521 -19.822 15.868 1.00 87.56 128 ASN A CA 1
ATOM 1018 C C . ASN A 1 128 ? -0.734 -18.990 16.171 1.00 87.56 128 ASN A C 1
ATOM 1020 O O . ASN A 1 128 ? -1.821 -19.353 15.729 1.00 87.56 128 ASN A O 1
ATOM 1024 N N . LYS A 1 129 ? -0.580 -17.809 16.791 1.00 86.62 129 LYS A N 1
ATOM 1025 C CA . LYS A 1 129 ? -1.679 -16.849 17.006 1.00 86.62 129 LYS A CA 1
ATOM 1026 C C . LYS A 1 129 ? -2.383 -16.510 15.689 1.00 86.62 129 LYS A C 1
ATOM 1028 O O . LYS A 1 129 ? -3.606 -16.557 15.607 1.00 86.62 129 LYS A O 1
ATOM 1033 N N . ARG A 1 130 ? -1.617 -16.247 14.623 1.00 87.94 130 ARG A N 1
ATOM 1034 C CA . ARG A 1 130 ? -2.165 -15.971 13.287 1.00 87.94 130 ARG A CA 1
ATOM 1035 C C . ARG A 1 130 ? -2.977 -17.149 12.738 1.00 87.94 130 ARG A C 1
ATOM 1037 O O . ARG A 1 130 ? -4.032 -16.934 12.148 1.00 87.94 130 ARG A O 1
ATOM 1044 N N . ARG A 1 131 ? -2.501 -18.383 12.927 1.00 89.81 131 ARG A N 1
ATOM 1045 C CA . ARG A 1 131 ? -3.202 -19.606 12.508 1.00 89.81 131 ARG A CA 1
ATOM 1046 C C . ARG A 1 131 ? -4.510 -19.795 13.274 1.00 89.81 131 ARG A C 1
ATOM 1048 O O . ARG A 1 131 ? -5.507 -20.134 12.645 1.00 89.81 131 ARG A O 1
ATOM 1055 N N . GLU A 1 132 ? -4.524 -19.549 14.580 1.00 90.56 132 GLU A N 1
ATOM 1056 C CA . GLU A 1 132 ? -5.753 -19.623 15.379 1.00 90.56 132 GLU A CA 1
ATOM 1057 C C . GLU A 1 132 ? -6.774 -18.564 14.945 1.00 90.56 132 GLU A C 1
ATOM 1059 O O . GLU A 1 132 ? -7.931 -18.898 14.698 1.00 90.56 132 GLU A O 1
ATOM 1064 N N . LEU A 1 133 ? -6.342 -17.318 14.719 1.00 88.56 133 LEU A N 1
ATOM 1065 C CA . LEU A 1 133 ? -7.219 -16.259 14.205 1.00 88.56 133 LEU A CA 1
ATOM 1066 C C . LEU A 1 133 ? -7.836 -16.614 12.847 1.00 88.56 133 LEU A C 1
ATOM 1068 O O . LEU A 1 133 ? -9.012 -16.347 12.618 1.00 88.56 133 LEU A O 1
ATOM 1072 N N . LEU A 1 134 ? -7.075 -17.252 11.953 1.00 90.81 134 LEU A N 1
ATOM 1073 C CA . LEU A 1 134 ? -7.586 -17.684 10.649 1.00 90.81 134 LEU A CA 1
ATOM 1074 C C . LEU A 1 134 ? -8.705 -18.726 10.761 1.00 90.81 134 LEU A C 1
ATOM 1076 O O . LEU A 1 134 ? -9.613 -18.705 9.935 1.00 90.81 134 LEU A O 1
ATOM 1080 N N . LYS A 1 135 ? -8.680 -19.604 11.773 1.00 91.31 135 LYS A N 1
ATOM 1081 C CA . LYS A 1 135 ? -9.755 -20.591 11.996 1.00 91.31 135 LYS A CA 1
ATOM 1082 C C . LYS A 1 135 ? -11.075 -19.933 12.399 1.00 91.31 135 LYS A C 1
ATOM 1084 O O . LYS A 1 135 ? -12.134 -20.498 12.151 1.00 91.31 135 LYS A O 1
ATOM 1089 N N . LEU A 1 136 ? -11.016 -18.747 13.007 1.00 90.12 136 LEU A N 1
ATOM 1090 C CA . LEU A 1 136 ? -12.196 -17.987 13.427 1.00 90.12 136 LEU A CA 1
ATOM 1091 C C . LEU A 1 136 ? -12.891 -17.273 12.257 1.00 90.12 136 LEU A C 1
ATOM 1093 O O . LEU A 1 136 ? -14.025 -16.821 12.403 1.00 90.12 136 LEU A O 1
ATOM 1097 N N . VAL A 1 137 ? -12.230 -17.150 11.101 1.00 91.31 137 VAL A N 1
ATOM 1098 C CA . VAL A 1 137 ? -12.755 -16.418 9.944 1.00 91.31 137 VAL A CA 1
ATOM 1099 C C . VAL A 1 137 ? -13.446 -17.371 8.973 1.00 91.31 137 VAL A C 1
ATOM 1101 O O . VAL A 1 137 ? -12.823 -18.246 8.374 1.00 91.31 137 VAL A O 1
ATOM 1104 N N . ASN A 1 138 ? -14.739 -17.148 8.730 1.00 92.44 138 ASN A N 1
ATOM 1105 C CA . ASN A 1 138 ? -15.470 -17.849 7.678 1.00 92.44 138 ASN A CA 1
ATOM 1106 C C . ASN A 1 138 ? -15.347 -17.113 6.331 1.00 92.44 138 ASN A C 1
ATOM 1108 O O . ASN A 1 138 ? -16.156 -16.244 6.001 1.00 92.44 138 ASN A O 1
ATOM 1112 N N . PHE A 1 139 ? -14.361 -17.501 5.519 1.00 91.81 139 PHE A N 1
ATOM 1113 C CA . PHE A 1 139 ? -14.106 -16.890 4.207 1.00 91.81 139 PHE A CA 1
ATOM 1114 C C . PHE A 1 139 ? -15.247 -17.058 3.189 1.00 91.81 139 PHE A C 1
ATOM 1116 O O . PHE A 1 139 ? -15.373 -16.233 2.285 1.00 91.81 139 PHE A O 1
ATOM 1123 N N . ALA A 1 140 ? -16.104 -18.076 3.330 1.00 92.69 140 ALA A N 1
ATOM 1124 C CA . ALA A 1 140 ? -17.243 -18.278 2.432 1.00 92.69 140 ALA A CA 1
ATOM 1125 C C . ALA A 1 140 ? -18.395 -17.295 2.708 1.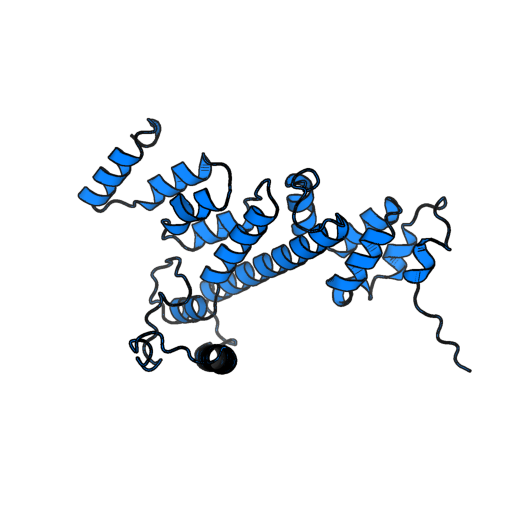00 92.69 140 ALA A C 1
ATOM 1127 O O . ALA A 1 140 ? -19.188 -16.998 1.814 1.00 92.69 140 ALA A O 1
ATOM 1128 N N . LYS A 1 141 ? -18.486 -16.762 3.934 1.00 93.50 141 LYS A N 1
ATOM 1129 C CA . LYS A 1 141 ? -19.588 -15.900 4.382 1.00 93.50 141 LYS A CA 1
ATOM 1130 C C . LYS A 1 141 ? -19.080 -14.640 5.089 1.00 93.50 141 LYS A C 1
ATOM 1132 O O . LYS A 1 141 ? -19.456 -14.358 6.221 1.00 93.50 141 LYS A O 1
ATOM 1137 N N . LEU A 1 142 ? -18.243 -13.867 4.400 1.00 94.88 142 LEU A N 1
ATOM 1138 C CA . LEU A 1 142 ? -17.782 -12.564 4.891 1.00 94.88 142 LEU A CA 1
ATOM 1139 C C . LEU A 1 142 ? -18.873 -11.491 4.772 1.00 94.88 142 LEU A C 1
ATOM 1141 O O . LEU A 1 142 ? -19.552 -11.400 3.738 1.00 94.88 142 LEU A O 1
ATOM 1145 N N . THR A 1 143 ? -18.986 -10.641 5.795 1.00 94.69 143 THR A N 1
ATOM 1146 C CA . THR A 1 143 ? -19.842 -9.444 5.767 1.00 94.69 143 THR A CA 1
ATOM 1147 C C . THR A 1 143 ? -19.330 -8.420 4.745 1.00 94.69 143 THR A C 1
ATOM 1149 O O . THR A 1 143 ? -18.210 -8.528 4.233 1.00 94.69 143 THR A O 1
ATOM 1152 N N . LEU A 1 144 ? -20.152 -7.419 4.410 1.00 94.38 144 LEU A N 1
ATOM 1153 C CA . LEU A 1 144 ? -19.731 -6.342 3.506 1.00 94.38 144 LEU A CA 1
ATOM 1154 C C . LEU A 1 144 ? -18.513 -5.593 4.068 1.00 94.38 144 LEU A C 1
ATOM 1156 O O . LEU A 1 144 ? -17.532 -5.418 3.350 1.00 94.38 144 LEU A O 1
ATOM 1160 N N . GLU A 1 145 ? -18.538 -5.258 5.357 1.00 94.00 145 GLU A N 1
ATOM 1161 C CA . GLU A 1 145 ? -17.445 -4.550 6.027 1.00 94.00 145 GLU A CA 1
ATOM 1162 C C . GLU A 1 145 ? -16.151 -5.383 6.062 1.00 94.00 145 GLU A C 1
ATOM 1164 O O . GLU A 1 145 ? -15.075 -4.870 5.763 1.00 94.00 145 GLU A O 1
ATOM 1169 N N . GLN A 1 146 ? -16.234 -6.700 6.301 1.00 95.19 146 GLN A N 1
ATOM 1170 C CA . GLN A 1 146 ? -15.068 -7.592 6.204 1.00 95.19 146 GLN A CA 1
ATOM 1171 C C . GLN A 1 146 ? -14.484 -7.622 4.785 1.00 95.19 146 GLN A C 1
ATOM 1173 O O . GLN A 1 146 ? -13.266 -7.573 4.603 1.00 95.19 146 GLN A O 1
ATOM 1178 N N . LYS A 1 147 ? -15.341 -7.675 3.756 1.00 96.25 147 LYS A N 1
ATOM 1179 C CA . LYS A 1 147 ? -14.902 -7.625 2.352 1.00 96.25 147 LYS A CA 1
ATOM 1180 C C . LYS A 1 147 ? -14.237 -6.290 2.024 1.00 96.25 147 LYS A C 1
ATOM 1182 O O . LYS A 1 147 ? -13.233 -6.276 1.312 1.00 96.25 147 LYS A O 1
ATOM 1187 N N . GLU A 1 148 ? -14.773 -5.183 2.524 1.00 96.12 148 GLU A N 1
ATOM 1188 C CA . GLU A 1 148 ? -14.173 -3.854 2.383 1.00 96.12 148 GLU A CA 1
ATOM 1189 C C . GLU A 1 148 ? -12.815 -3.772 3.081 1.00 96.12 148 GLU A C 1
ATOM 1191 O O . GLU A 1 148 ? -11.850 -3.342 2.450 1.00 96.12 148 GLU A O 1
ATOM 1196 N N . LEU A 1 149 ? -12.687 -4.301 4.302 1.00 96.38 149 LEU A N 1
ATOM 1197 C CA . LEU A 1 149 ? -11.407 -4.386 5.007 1.00 96.38 149 LEU A CA 1
ATOM 1198 C C . LEU A 1 149 ? -10.365 -5.168 4.191 1.00 96.38 149 LEU A C 1
ATOM 1200 O O . LEU A 1 149 ? -9.239 -4.702 4.010 1.00 96.38 149 LEU A O 1
ATOM 1204 N N . CYS A 1 150 ? -10.741 -6.324 3.630 1.00 97.06 150 CYS A N 1
ATOM 1205 C CA . CYS A 1 150 ? -9.859 -7.111 2.765 1.00 97.06 150 CYS A CA 1
ATOM 1206 C C . CYS A 1 150 ? -9.457 -6.355 1.489 1.00 97.06 150 CYS A C 1
ATOM 1208 O O . CYS A 1 150 ? -8.303 -6.441 1.062 1.00 97.06 150 CYS A O 1
ATOM 1210 N N . ARG A 1 151 ? -10.378 -5.597 0.874 1.00 97.56 151 ARG A N 1
ATOM 1211 C CA . ARG A 1 151 ? -10.070 -4.750 -0.293 1.00 97.56 151 ARG A CA 1
ATOM 1212 C C . ARG A 1 151 ? -9.078 -3.648 0.070 1.00 97.56 151 ARG A C 1
ATOM 1214 O O . ARG A 1 151 ? -8.105 -3.474 -0.662 1.00 97.56 151 ARG A O 1
ATOM 1221 N N . CYS A 1 152 ? -9.289 -2.964 1.195 1.00 98.00 152 CYS A N 1
ATOM 1222 C CA . CYS A 1 152 ? -8.371 -1.956 1.719 1.00 98.00 152 CYS A CA 1
ATOM 1223 C C . CYS A 1 152 ? -6.989 -2.557 1.980 1.00 98.00 152 CYS A C 1
ATOM 1225 O O . CYS A 1 152 ? -5.999 -2.035 1.472 1.00 98.00 152 CYS A O 1
ATOM 1227 N N . ARG A 1 153 ? -6.918 -3.701 2.677 1.00 98.06 153 ARG A N 1
ATOM 1228 C CA . ARG A 1 153 ? -5.657 -4.410 2.938 1.00 98.06 153 ARG A CA 1
ATOM 1229 C C . ARG A 1 153 ? -4.919 -4.747 1.647 1.00 98.06 153 ARG A C 1
ATOM 1231 O O . ARG A 1 153 ? -3.726 -4.490 1.547 1.00 98.06 153 ARG A O 1
ATOM 1238 N N . ARG A 1 154 ? -5.618 -5.292 0.646 1.00 97.69 154 ARG A N 1
ATOM 1239 C CA . ARG A 1 154 ? -5.016 -5.617 -0.655 1.00 97.69 154 ARG A CA 1
ATOM 1240 C C . ARG A 1 154 ? -4.473 -4.370 -1.353 1.00 97.69 154 ARG A C 1
ATOM 1242 O O . ARG A 1 154 ? -3.350 -4.408 -1.828 1.00 97.69 154 ARG A O 1
ATOM 1249 N N . LYS A 1 155 ? -5.235 -3.269 -1.377 1.00 97.81 155 LYS A N 1
ATOM 1250 C CA . LYS A 1 155 ? -4.807 -1.997 -1.985 1.00 97.81 155 LYS A CA 1
ATOM 1251 C C . LYS A 1 155 ? -3.571 -1.424 -1.271 1.00 97.81 155 LYS A C 1
ATOM 1253 O O . LYS A 1 155 ? -2.631 -1.018 -1.940 1.00 97.81 155 LYS A O 1
ATOM 1258 N N . LEU A 1 156 ? -3.528 -1.477 0.064 1.00 98.38 156 LEU A N 1
ATOM 1259 C CA . L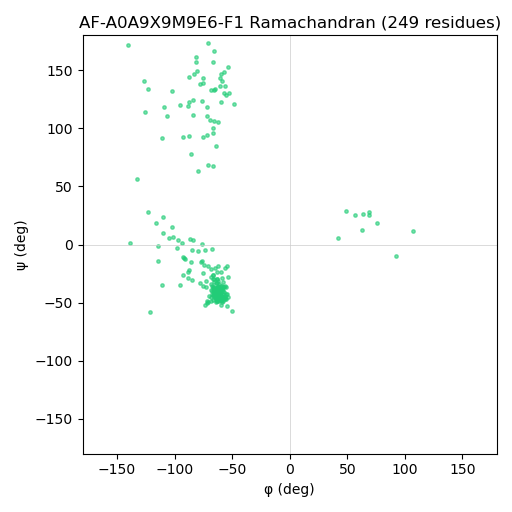EU A 1 156 ? -2.362 -1.074 0.863 1.00 98.38 156 LEU A CA 1
ATOM 1260 C C . LEU A 1 156 ? -1.123 -1.941 0.585 1.00 98.38 156 LEU A C 1
ATOM 1262 O O . LEU A 1 156 ? -0.036 -1.395 0.428 1.00 98.38 156 LEU A O 1
ATOM 1266 N N . LEU A 1 157 ? -1.283 -3.268 0.496 1.00 97.56 157 LEU A N 1
ATOM 1267 C CA . LEU A 1 157 ? -0.191 -4.183 0.139 1.00 97.56 157 LEU A CA 1
ATOM 1268 C C . LEU A 1 157 ? 0.343 -3.875 -1.260 1.00 97.56 157 LEU A C 1
ATOM 1270 O O . LEU A 1 157 ? 1.536 -3.655 -1.413 1.00 97.56 157 LEU A O 1
ATOM 1274 N N . THR A 1 158 ? -0.547 -3.736 -2.249 1.00 97.00 158 THR A N 1
ATOM 1275 C CA . THR A 1 158 ? -0.158 -3.330 -3.604 1.00 97.00 158 THR A CA 1
ATOM 1276 C C . THR A 1 158 ? 0.608 -2.009 -3.588 1.00 97.00 158 THR A C 1
ATOM 1278 O O . THR A 1 158 ? 1.616 -1.881 -4.269 1.00 97.00 158 THR A O 1
ATOM 1281 N N . TYR A 1 159 ? 0.175 -1.021 -2.804 1.00 98.19 159 TYR A N 1
ATOM 1282 C CA . TYR A 1 159 ? 0.890 0.249 -2.700 1.00 98.19 159 TYR A CA 1
ATOM 1283 C C . TYR A 1 159 ? 2.265 0.121 -2.050 1.00 98.19 159 TYR A C 1
ATOM 1285 O O . TYR A 1 159 ? 3.176 0.811 -2.494 1.00 98.19 159 TYR A O 1
ATOM 1293 N N . LEU A 1 160 ? 2.439 -0.747 -1.050 1.00 97.19 160 LEU A N 1
ATOM 1294 C CA . LEU A 1 160 ? 3.764 -1.025 -0.491 1.00 97.19 160 LEU A CA 1
ATOM 1295 C C . LEU A 1 160 ? 4.672 -1.722 -1.501 1.00 97.19 160 LEU A C 1
ATOM 1297 O O . LEU A 1 160 ? 5.816 -1.306 -1.647 1.00 97.19 160 LEU A O 1
ATOM 1301 N N . ASP A 1 161 ? 4.163 -2.714 -2.232 1.00 95.81 161 ASP A N 1
ATOM 1302 C CA . ASP A 1 161 ? 4.939 -3.399 -3.269 1.00 95.81 161 ASP A CA 1
ATOM 1303 C C . ASP A 1 161 ? 5.371 -2.405 -4.356 1.00 95.81 161 ASP A C 1
ATOM 1305 O O . ASP A 1 161 ? 6.521 -2.400 -4.799 1.00 95.81 161 ASP A O 1
ATOM 1309 N N . ARG A 1 162 ? 4.472 -1.491 -4.750 1.00 96.50 162 ARG A N 1
ATOM 1310 C CA . ARG A 1 162 ? 4.794 -0.399 -5.679 1.00 96.50 162 ARG A CA 1
ATOM 1311 C C . ARG A 1 162 ? 5.775 0.608 -5.092 1.00 96.50 162 ARG A C 1
ATOM 1313 O O . ARG A 1 162 ? 6.614 1.092 -5.842 1.00 96.50 162 ARG A O 1
ATOM 1320 N N . LEU A 1 163 ? 5.698 0.925 -3.801 1.00 95.94 163 LEU A N 1
ATOM 1321 C CA . LEU A 1 163 ? 6.656 1.824 -3.157 1.00 95.94 163 LEU A CA 1
ATOM 1322 C C . LEU A 1 163 ? 8.055 1.208 -3.172 1.00 95.94 163 LEU A C 1
ATOM 1324 O O . LEU A 1 163 ? 8.968 1.847 -3.674 1.00 95.94 163 LEU A O 1
ATOM 1328 N N . ALA A 1 164 ? 8.185 -0.054 -2.755 1.00 94.31 164 ALA A N 1
ATOM 1329 C CA . ALA A 1 164 ? 9.453 -0.780 -2.783 1.00 94.31 164 ALA A CA 1
ATOM 1330 C C . ALA A 1 164 ? 10.029 -0.855 -4.204 1.00 94.31 164 ALA A C 1
ATOM 1332 O O . ALA A 1 164 ? 11.202 -0.594 -4.430 1.00 94.31 164 ALA A O 1
ATOM 1333 N N . THR A 1 165 ? 9.177 -1.123 -5.195 1.00 94.75 165 THR A N 1
ATOM 1334 C CA . THR A 1 165 ? 9.597 -1.128 -6.603 1.00 94.75 165 THR A CA 1
ATOM 1335 C C . THR A 1 165 ? 10.084 0.248 -7.056 1.00 94.75 165 THR A C 1
ATOM 1337 O O . THR A 1 165 ? 11.053 0.348 -7.799 1.00 94.75 165 THR A O 1
ATOM 1340 N N . TYR A 1 166 ? 9.419 1.320 -6.623 1.00 94.31 166 TYR A N 1
ATOM 1341 C CA . TYR A 1 166 ? 9.828 2.678 -6.956 1.00 94.31 166 TYR A CA 1
ATOM 1342 C C . TYR A 1 166 ? 11.150 3.061 -6.273 1.00 94.31 166 TYR A C 1
ATOM 1344 O O . TYR A 1 166 ? 11.998 3.664 -6.923 1.00 94.31 166 TYR A O 1
ATOM 1352 N N . GLU A 1 167 ? 11.365 2.654 -5.017 1.00 91.81 167 GLU A N 1
ATOM 1353 C CA . GLU A 1 167 ? 12.648 2.807 -4.311 1.00 91.81 167 GLU A CA 1
ATOM 1354 C C . GLU A 1 167 ? 13.799 2.159 -5.099 1.00 91.81 167 GLU A C 1
ATOM 1356 O O . GLU A 1 167 ? 14.825 2.800 -5.338 1.00 91.81 167 GLU A O 1
ATOM 1361 N N . GLU A 1 168 ? 13.596 0.931 -5.584 1.00 91.75 168 GLU A N 1
ATOM 1362 C CA . GLU A 1 168 ? 14.574 0.207 -6.405 1.00 91.75 168 GLU A CA 1
ATOM 1363 C C . GLU A 1 168 ? 14.837 0.911 -7.746 1.00 91.75 168 GLU A C 1
ATOM 1365 O O . GLU A 1 168 ? 15.990 1.058 -8.150 1.00 91.75 168 GLU A O 1
ATOM 1370 N N . ILE A 1 169 ? 13.793 1.419 -8.418 1.00 91.44 169 ILE A N 1
ATOM 1371 C CA . ILE A 1 169 ? 13.930 2.180 -9.677 1.00 91.44 169 ILE A CA 1
ATOM 1372 C C . ILE A 1 169 ? 14.745 3.463 -9.475 1.00 91.44 169 ILE A C 1
ATOM 1374 O O . ILE A 1 169 ? 15.510 3.853 -10.357 1.00 91.44 169 ILE A O 1
ATOM 1378 N N . LEU A 1 170 ? 14.599 4.132 -8.328 1.00 88.50 170 LEU A N 1
ATOM 1379 C CA . LEU A 1 170 ? 15.380 5.330 -8.013 1.00 88.50 170 LEU A CA 1
ATOM 1380 C C . LEU A 1 170 ? 16.857 5.006 -7.719 1.00 88.50 170 LEU A C 1
ATOM 1382 O O . LEU A 1 170 ? 17.695 5.909 -7.810 1.00 88.50 170 LEU A O 1
ATOM 1386 N N . GLY A 1 171 ? 17.180 3.743 -7.410 1.00 77.75 171 GLY A N 1
ATOM 1387 C CA . GLY A 1 171 ? 18.546 3.241 -7.242 1.00 77.75 171 GLY A CA 1
ATOM 1388 C C . GLY A 1 171 ? 19.272 3.785 -6.008 1.00 77.75 171 GLY A C 1
ATOM 1389 O O . GLY A 1 171 ? 20.499 3.890 -6.018 1.00 77.75 171 GLY A O 1
ATOM 1390 N N . VAL A 1 172 ? 18.542 4.191 -4.963 1.00 59.25 172 VAL A N 1
ATOM 1391 C CA . VAL A 1 172 ? 19.115 4.884 -3.798 1.00 59.25 172 VAL A CA 1
ATOM 1392 C C . VAL A 1 172 ? 19.273 3.938 -2.599 1.00 59.25 172 VAL A C 1
ATOM 1394 O O . VAL A 1 172 ? 18.302 3.311 -2.179 1.00 59.25 172 VAL A O 1
ATOM 1397 N N . PRO A 1 173 ? 20.438 3.917 -1.927 1.00 55.38 173 PRO A N 1
ATOM 1398 C CA . PRO A 1 173 ? 20.527 3.461 -0.546 1.00 55.38 173 PRO A CA 1
ATOM 1399 C C . PRO A 1 173 ? 19.890 4.515 0.378 1.00 55.38 173 PRO A C 1
ATOM 1401 O O . PRO A 1 173 ? 20.552 5.484 0.722 1.00 55.38 173 PRO A O 1
ATOM 1404 N N . HIS A 1 174 ? 18.602 4.358 0.711 1.00 51.84 174 HIS A N 1
ATOM 1405 C CA . HIS A 1 174 ? 17.839 4.894 1.867 1.00 51.84 174 HIS A CA 1
ATOM 1406 C C . HIS A 1 174 ? 18.037 6.364 2.354 1.00 51.84 174 HIS A C 1
ATOM 1408 O O . HIS A 1 174 ? 17.462 6.717 3.376 1.00 51.84 174 HIS A O 1
ATOM 1414 N N . ALA A 1 175 ? 18.807 7.243 1.695 1.00 44.59 175 ALA A N 1
ATOM 1415 C CA . ALA A 1 175 ? 19.265 8.501 2.313 1.00 44.59 175 ALA A CA 1
ATOM 1416 C C . ALA A 1 175 ? 19.233 9.766 1.432 1.00 44.59 175 ALA A C 1
ATOM 1418 O O . ALA A 1 175 ? 19.617 10.830 1.915 1.00 44.59 175 ALA A O 1
ATOM 1419 N N . SER A 1 176 ? 18.784 9.718 0.171 1.00 53.44 176 SER A N 1
ATOM 1420 C CA . SER A 1 176 ? 18.573 10.945 -0.620 1.00 53.44 176 SER A CA 1
ATOM 1421 C C . SER A 1 176 ? 17.087 11.199 -0.884 1.00 53.44 176 SER A C 1
ATOM 1423 O O . SER A 1 176 ? 16.511 10.773 -1.881 1.00 53.44 176 SER A O 1
ATOM 1425 N N . GLU A 1 177 ? 16.469 11.970 0.015 1.00 56.75 177 GLU A N 1
ATOM 1426 C CA . GLU A 1 177 ? 15.085 12.475 -0.086 1.00 56.75 177 GLU A CA 1
ATOM 1427 C C . GLU A 1 177 ? 14.814 13.241 -1.398 1.00 56.75 177 GLU A C 1
ATOM 1429 O O . GLU A 1 177 ? 13.676 13.391 -1.823 1.00 56.75 177 GLU A O 1
ATOM 1434 N N . GLN A 1 178 ? 15.869 13.693 -2.079 1.00 62.66 178 GLN A N 1
ATOM 1435 C CA . GLN A 1 178 ? 15.824 14.594 -3.233 1.00 62.66 178 GLN A CA 1
ATOM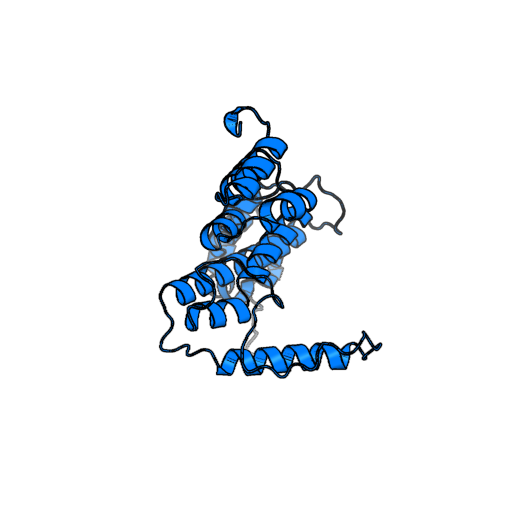 1436 C C . GLN A 1 178 ? 15.330 13.956 -4.543 1.00 62.66 178 GLN A C 1
ATOM 1438 O O . GLN A 1 178 ? 15.200 14.669 -5.536 1.00 62.66 178 GLN A O 1
ATOM 1443 N N . ARG A 1 179 ? 15.078 12.639 -4.590 1.00 80.62 179 ARG A N 1
ATOM 1444 C CA . ARG A 1 179 ? 14.620 11.957 -5.820 1.00 80.62 179 ARG A CA 1
ATOM 1445 C C . ARG A 1 179 ? 13.210 11.380 -5.771 1.00 80.62 179 ARG A C 1
ATOM 1447 O O . ARG A 1 179 ? 12.686 11.024 -6.824 1.00 80.62 179 ARG A O 1
ATOM 1454 N N . TYR A 1 180 ? 12.603 11.268 -4.595 1.00 89.56 180 TYR A N 1
ATOM 1455 C CA . TYR A 1 180 ? 11.238 10.767 -4.500 1.00 89.56 180 TYR A CA 1
ATOM 1456 C C . TYR A 1 180 ? 10.247 11.852 -4.924 1.00 89.56 180 TYR A C 1
ATOM 1458 O O . TYR A 1 180 ? 10.212 12.937 -4.351 1.00 89.56 180 TYR A O 1
ATOM 1466 N N . ASP A 1 181 ? 9.422 11.540 -5.920 1.00 93.25 181 ASP A N 1
ATOM 1467 C CA . ASP A 1 181 ? 8.329 12.396 -6.368 1.00 93.25 181 ASP A CA 1
ATOM 1468 C C . ASP A 1 181 ? 6.992 11.790 -5.915 1.00 93.25 181 ASP A C 1
ATOM 1470 O O . ASP A 1 181 ? 6.546 10.743 -6.400 1.00 93.25 181 ASP A O 1
ATOM 1474 N N . ALA A 1 182 ? 6.341 12.467 -4.968 1.00 94.56 182 ALA A N 1
ATOM 1475 C CA . ALA A 1 182 ? 5.057 12.054 -4.413 1.00 94.56 182 ALA A CA 1
ATOM 1476 C C . ALA A 1 182 ? 3.933 12.029 -5.460 1.00 94.56 182 ALA A C 1
ATOM 1478 O O . ALA A 1 182 ? 3.076 11.143 -5.424 1.00 94.56 182 ALA A O 1
ATOM 1479 N N . GLU A 1 183 ? 3.928 12.964 -6.411 1.00 95.62 183 GLU A N 1
ATOM 1480 C CA . GLU A 1 183 ? 2.909 13.027 -7.460 1.00 95.62 183 GLU A CA 1
ATOM 1481 C C . GLU A 1 183 ? 3.142 11.949 -8.521 1.00 95.62 183 GLU A C 1
ATOM 1483 O O . GLU A 1 183 ? 2.181 11.337 -9.006 1.00 95.62 183 GLU A O 1
ATOM 1488 N N . PHE A 1 184 ? 4.406 11.640 -8.829 1.00 94.88 184 PHE A N 1
ATOM 1489 C CA . PHE A 1 184 ? 4.740 10.458 -9.618 1.00 94.88 184 PHE A CA 1
ATOM 1490 C C . PHE A 1 184 ? 4.257 9.183 -8.919 1.00 94.88 184 PHE A C 1
ATOM 1492 O O . PHE A 1 184 ? 3.508 8.405 -9.515 1.00 94.88 184 PHE A O 1
ATOM 1499 N N . PHE A 1 185 ? 4.607 8.984 -7.643 1.00 96.31 185 PHE A N 1
ATOM 1500 C CA . PHE A 1 185 ? 4.220 7.783 -6.902 1.00 96.31 185 PHE A CA 1
ATOM 1501 C C . PHE A 1 185 ? 2.697 7.640 -6.783 1.00 96.31 185 PHE A C 1
ATOM 1503 O O . PHE A 1 185 ? 2.155 6.545 -6.956 1.00 96.31 185 PHE A O 1
ATOM 1510 N N . LYS A 1 186 ? 1.976 8.745 -6.564 1.00 96.81 186 LYS A N 1
ATOM 1511 C CA . LYS A 1 186 ? 0.508 8.781 -6.540 1.00 96.81 186 LYS A CA 1
ATOM 1512 C C . LYS A 1 186 ? -0.107 8.256 -7.835 1.00 96.81 186 LYS A C 1
ATOM 1514 O O . LYS A 1 186 ? -1.091 7.514 -7.781 1.00 96.81 186 LYS A O 1
ATOM 1519 N N . LYS A 1 187 ? 0.468 8.604 -8.990 1.00 96.12 187 LYS A N 1
ATOM 1520 C CA . LYS A 1 187 ? 0.047 8.071 -10.295 1.00 96.12 187 LYS A CA 1
ATOM 1521 C C . LYS A 1 187 ? 0.465 6.611 -10.447 1.00 96.12 187 LYS A C 1
ATOM 1523 O O . LYS A 1 187 ? -0.382 5.767 -10.730 1.00 96.12 187 LYS A O 1
ATOM 1528 N N . PHE A 1 188 ? 1.734 6.304 -10.188 1.00 95.94 188 PHE A N 1
ATOM 1529 C CA . PHE A 1 188 ? 2.316 4.975 -10.362 1.00 95.94 188 PHE A CA 1
ATOM 1530 C C . PHE A 1 188 ? 1.590 3.898 -9.548 1.00 95.94 188 PHE A C 1
ATOM 1532 O O . PHE A 1 188 ? 1.225 2.853 -10.088 1.00 95.94 188 PHE A O 1
ATOM 1539 N N . ARG A 1 189 ? 1.297 4.164 -8.268 1.00 95.81 189 ARG A N 1
ATOM 1540 C CA . ARG A 1 189 ? 0.633 3.199 -7.378 1.00 95.81 189 ARG A CA 1
ATOM 1541 C C . ARG A 1 189 ? -0.808 2.885 -7.786 1.00 95.81 189 ARG A C 1
ATOM 1543 O O . ARG A 1 189 ? -1.301 1.802 -7.492 1.00 95.81 189 ARG A O 1
ATOM 1550 N N . ASN A 1 190 ? -1.470 3.817 -8.475 1.00 94.44 190 ASN A N 1
ATOM 1551 C CA . ASN A 1 190 ? -2.837 3.671 -8.979 1.00 94.44 190 ASN A CA 1
ATOM 1552 C C . ASN A 1 190 ? -2.904 3.112 -10.409 1.00 94.44 190 ASN A C 1
ATOM 1554 O O . ASN A 1 190 ? -3.983 2.752 -10.882 1.00 94.44 190 ASN A O 1
ATOM 1558 N N . GLN A 1 191 ? -1.778 3.051 -11.120 1.00 94.44 191 GLN A N 1
ATOM 1559 C CA . GLN A 1 191 ? -1.744 2.641 -12.515 1.00 94.44 191 GLN A CA 1
ATOM 1560 C C . GLN A 1 191 ? -1.617 1.118 -12.653 1.00 94.44 191 GLN A C 1
ATOM 1562 O O . GLN A 1 191 ? -0.919 0.431 -11.897 1.00 94.44 191 GLN A O 1
ATOM 1567 N N . ASN A 1 192 ? -2.274 0.577 -13.682 1.00 94.06 192 ASN A N 1
ATOM 1568 C CA . ASN A 1 192 ? -2.048 -0.798 -14.109 1.00 94.06 192 ASN A CA 1
ATOM 1569 C C . ASN A 1 192 ? -0.551 -1.007 -14.412 1.00 94.06 192 ASN A C 1
ATOM 1571 O O . ASN A 1 192 ? 0.034 -0.242 -15.180 1.00 94.06 192 ASN A O 1
ATOM 1575 N N . ILE A 1 193 ? 0.052 -2.044 -13.823 1.00 95.19 193 ILE A N 1
ATOM 1576 C CA . ILE A 1 193 ? 1.496 -2.286 -13.922 1.00 95.19 193 ILE A CA 1
ATOM 1577 C C . ILE A 1 193 ? 1.972 -2.471 -15.366 1.00 95.19 193 ILE A C 1
ATOM 1579 O O . ILE A 1 193 ? 3.032 -1.969 -15.726 1.00 95.19 193 ILE A O 1
ATOM 1583 N N . VAL A 1 194 ? 1.162 -3.108 -16.217 1.00 96.06 194 VAL A N 1
ATOM 1584 C CA . VAL A 1 194 ? 1.459 -3.306 -17.642 1.00 96.06 194 VAL A CA 1
ATOM 1585 C C . VAL A 1 194 ? 1.521 -1.961 -18.360 1.00 96.06 194 VAL A C 1
ATOM 1587 O O . VAL A 1 194 ? 2.382 -1.756 -19.211 1.00 96.06 194 VAL A O 1
ATOM 1590 N N . LEU A 1 195 ? 0.645 -1.012 -18.011 1.00 95.56 195 LEU A N 1
ATOM 1591 C CA . LEU A 1 195 ? 0.702 0.338 -18.577 1.00 95.56 195 LEU A CA 1
ATOM 1592 C C . LEU A 1 195 ? 1.952 1.086 -18.115 1.00 95.56 195 LEU A C 1
ATOM 1594 O O . LEU A 1 195 ? 2.602 1.710 -18.947 1.00 95.56 195 LEU A O 1
ATOM 1598 N N . SER A 1 196 ? 2.315 0.990 -16.834 1.00 95.88 196 SER A N 1
ATOM 1599 C CA . SER A 1 196 ? 3.560 1.582 -16.333 1.00 95.88 196 SER A CA 1
ATOM 1600 C C . SER A 1 196 ? 4.785 0.989 -17.042 1.00 95.88 196 SER A C 1
ATOM 1602 O O . SER A 1 196 ? 5.639 1.739 -17.502 1.00 95.88 196 SER A O 1
ATOM 1604 N N . ALA A 1 197 ? 4.830 -0.334 -17.232 1.00 96.81 197 ALA A N 1
ATOM 1605 C CA . ALA A 1 197 ? 5.894 -1.006 -17.978 1.00 96.81 197 ALA A CA 1
ATOM 1606 C C . ALA A 1 197 ? 5.970 -0.527 -19.437 1.00 96.81 197 ALA A C 1
ATOM 1608 O O . ALA A 1 197 ? 7.049 -0.230 -19.943 1.00 96.81 197 ALA A O 1
ATOM 1609 N N . ARG A 1 198 ? 4.826 -0.369 -20.113 1.00 96.56 198 ARG A N 1
ATOM 1610 C CA . ARG A 1 198 ? 4.787 0.195 -21.472 1.00 96.56 198 ARG A CA 1
ATOM 1611 C C . ARG A 1 198 ? 5.309 1.629 -21.533 1.00 96.56 198 ARG A C 1
ATOM 1613 O O . ARG A 1 198 ? 5.956 1.974 -22.515 1.00 96.56 198 ARG A O 1
ATOM 1620 N N . THR A 1 199 ? 5.025 2.459 -20.530 1.00 95.44 199 THR A N 1
ATOM 1621 C CA . THR A 1 199 ? 5.580 3.819 -20.455 1.00 95.44 199 THR A CA 1
ATOM 1622 C C . THR A 1 199 ? 7.101 3.776 -20.329 1.00 95.44 199 THR A C 1
ATOM 1624 O O . THR A 1 199 ? 7.776 4.402 -21.139 1.00 95.44 199 THR A O 1
ATOM 1627 N N . TYR A 1 200 ? 7.645 2.958 -19.422 1.00 95.44 200 TYR A N 1
ATOM 1628 C CA . TYR A 1 200 ? 9.098 2.805 -19.291 1.00 95.44 200 TYR A CA 1
ATOM 1629 C C . TYR A 1 200 ? 9.768 2.255 -20.558 1.00 95.44 200 TYR A C 1
ATOM 1631 O O . TYR A 1 200 ? 10.867 2.686 -20.893 1.00 95.44 200 TYR A O 1
ATOM 1639 N N . ALA A 1 201 ? 9.098 1.368 -21.307 1.00 96.06 201 ALA A N 1
ATOM 1640 C CA . ALA A 1 201 ? 9.588 0.907 -22.610 1.00 96.06 201 ALA A CA 1
ATOM 1641 C C . ALA A 1 201 ? 9.717 2.061 -23.612 1.00 96.06 201 ALA A C 1
ATOM 1643 O O . ALA A 1 201 ? 10.742 2.198 -24.272 1.00 96.06 201 ALA A O 1
ATOM 1644 N N . ARG A 1 202 ? 8.702 2.929 -23.690 1.00 96.19 202 ARG A N 1
ATOM 1645 C CA . ARG A 1 202 ? 8.700 4.095 -24.593 1.00 96.19 202 ARG A CA 1
ATOM 1646 C C . ARG A 1 202 ? 9.762 5.127 -24.241 1.00 96.19 202 ARG A C 1
ATOM 1648 O O . ARG A 1 202 ? 10.244 5.822 -25.123 1.00 96.19 202 ARG A O 1
ATOM 1655 N N . GLU A 1 203 ? 10.103 5.227 -22.964 1.00 94.44 203 GLU A N 1
ATOM 1656 C CA . GLU A 1 203 ? 11.160 6.101 -22.452 1.00 94.44 203 GLU A CA 1
ATOM 1657 C C . GLU A 1 203 ? 12.556 5.461 -22.549 1.00 94.44 203 GLU A C 1
ATOM 1659 O O . GLU A 1 203 ? 13.529 6.041 -22.073 1.00 94.44 203 GLU A O 1
ATOM 1664 N N . SER A 1 204 ? 12.668 4.264 -23.139 1.00 94.06 204 SER A N 1
ATOM 1665 C CA . SER A 1 204 ? 13.910 3.482 -23.217 1.00 94.06 204 SER A CA 1
ATOM 1666 C C . SER A 1 204 ? 14.543 3.185 -21.853 1.00 94.06 204 SER A C 1
ATOM 1668 O O . SER A 1 204 ? 15.743 2.939 -21.750 1.00 94.06 204 SER A O 1
ATOM 1670 N N . ASN A 1 205 ? 13.743 3.166 -20.784 1.00 93.50 205 ASN A N 1
ATOM 1671 C CA . ASN A 1 205 ? 14.217 2.905 -19.432 1.00 93.50 205 ASN A CA 1
ATOM 1672 C C . ASN A 1 205 ? 14.261 1.394 -19.158 1.00 93.50 205 ASN A C 1
ATOM 1674 O O . ASN A 1 205 ? 13.378 0.819 -18.514 1.00 93.50 205 ASN A O 1
ATOM 1678 N N . VAL A 1 206 ? 15.300 0.747 -19.690 1.00 93.31 206 VAL A N 1
ATOM 1679 C 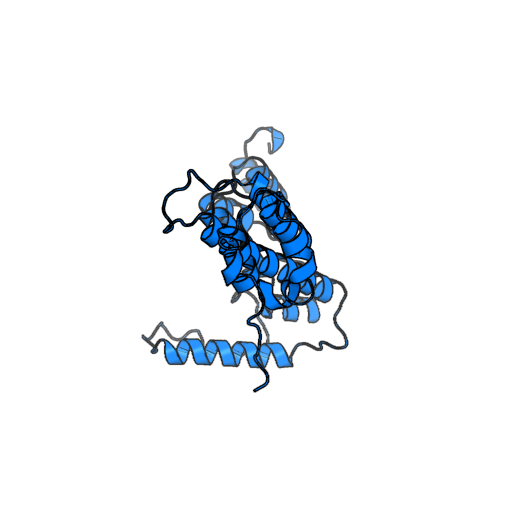CA . VAL A 1 206 ? 15.509 -0.704 -19.575 1.00 93.31 206 VAL A CA 1
ATOM 1680 C C . VAL A 1 206 ? 15.667 -1.136 -18.116 1.00 93.31 206 VAL A C 1
ATOM 1682 O O . VAL A 1 206 ? 15.068 -2.129 -17.711 1.00 93.31 206 VAL A O 1
ATOM 1685 N N . GLN A 1 207 ? 16.405 -0.366 -17.311 1.00 92.50 207 GLN A N 1
ATOM 1686 C CA . GLN A 1 207 ? 16.641 -0.679 -15.899 1.00 92.50 207 GLN A CA 1
ATOM 1687 C C . GLN A 1 207 ? 15.332 -0.702 -15.100 1.00 92.50 207 GLN A C 1
ATOM 1689 O O . GLN A 1 207 ? 15.070 -1.649 -14.360 1.00 92.50 207 GLN A O 1
ATOM 1694 N N . ALA A 1 208 ? 14.471 0.308 -15.268 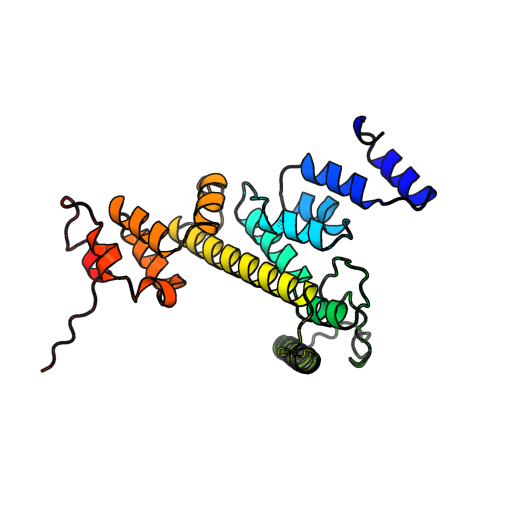1.00 93.69 208 ALA A N 1
ATOM 1695 C CA . ALA A 1 208 ? 13.181 0.325 -14.586 1.00 93.69 208 ALA A CA 1
ATOM 1696 C C . ALA A 1 208 ? 12.305 -0.859 -15.011 1.00 93.69 208 ALA A C 1
ATOM 1698 O O . ALA A 1 208 ? 11.642 -1.469 -14.175 1.00 93.69 208 ALA A O 1
ATOM 1699 N N . LEU A 1 209 ? 12.327 -1.221 -16.295 1.00 95.00 209 LEU A N 1
ATOM 1700 C CA . LEU A 1 209 ? 11.623 -2.395 -16.804 1.00 95.00 209 LEU A CA 1
ATOM 1701 C C . LEU A 1 209 ? 12.132 -3.710 -16.210 1.00 95.00 209 LEU A C 1
ATOM 1703 O O . LEU A 1 209 ? 11.316 -4.559 -15.863 1.00 95.00 209 LEU A O 1
ATOM 1707 N N . GLU A 1 210 ? 13.444 -3.884 -16.076 1.00 94.50 210 GLU A N 1
ATOM 1708 C CA . GLU A 1 210 ? 14.045 -5.064 -15.444 1.00 94.50 210 GLU A CA 1
ATOM 1709 C C . GLU A 1 210 ? 13.576 -5.221 -13.996 1.00 94.50 210 GLU A C 1
ATOM 1711 O O . GLU A 1 210 ? 13.117 -6.293 -13.587 1.00 94.50 210 GLU A O 1
ATOM 1716 N N . ILE A 1 211 ? 13.593 -4.119 -13.245 1.00 95.00 211 ILE A N 1
ATOM 1717 C CA . ILE A 1 211 ? 13.074 -4.063 -11.878 1.00 95.00 211 ILE A CA 1
ATOM 1718 C C . ILE A 1 211 ? 11.581 -4.418 -11.873 1.00 95.00 211 ILE A C 1
ATOM 1720 O O . ILE A 1 211 ? 11.145 -5.264 -11.092 1.00 95.00 211 ILE A O 1
ATOM 1724 N N . LEU A 1 212 ? 10.785 -3.857 -12.789 1.00 95.50 212 LEU A N 1
ATOM 1725 C CA . LEU A 1 212 ? 9.367 -4.198 -12.896 1.00 95.50 212 LEU A CA 1
ATOM 1726 C C . LEU A 1 212 ? 9.138 -5.691 -13.172 1.00 95.50 212 LEU A C 1
ATOM 1728 O O . LEU A 1 212 ? 8.283 -6.288 -12.521 1.00 95.50 212 LEU A O 1
ATOM 1732 N N . PHE A 1 213 ? 9.886 -6.312 -14.088 1.00 94.75 213 PHE A N 1
ATOM 1733 C CA . PHE A 1 213 ? 9.779 -7.752 -14.358 1.00 94.75 213 PHE A CA 1
ATOM 1734 C C . PHE A 1 213 ? 10.215 -8.611 -13.166 1.00 94.75 213 PHE A C 1
ATOM 1736 O O . PHE A 1 213 ? 9.639 -9.677 -12.956 1.00 94.75 213 PHE A O 1
ATOM 1743 N N . THR A 1 214 ? 11.177 -8.138 -12.373 1.00 94.06 214 THR A N 1
ATOM 1744 C CA . THR A 1 214 ? 11.654 -8.830 -11.167 1.00 94.06 214 THR A CA 1
ATOM 1745 C C . THR A 1 214 ? 10.590 -8.839 -10.069 1.00 94.06 214 THR A C 1
ATOM 1747 O O . THR A 1 214 ? 10.284 -9.893 -9.515 1.00 94.06 214 THR A O 1
ATOM 1750 N N . TYR A 1 215 ? 9.980 -7.686 -9.780 1.00 93.31 215 TYR A N 1
ATOM 1751 C CA . TYR A 1 215 ? 9.024 -7.548 -8.673 1.00 93.31 215 TYR A CA 1
ATOM 1752 C C . TYR A 1 215 ? 7.568 -7.863 -9.056 1.00 93.31 215 TYR A C 1
ATOM 1754 O O . TYR A 1 215 ? 6.804 -8.326 -8.214 1.00 93.31 215 TYR A O 1
ATOM 1762 N N . HIS A 1 216 ? 7.175 -7.657 -10.319 1.00 95.50 216 HIS A N 1
ATOM 1763 C CA . HIS A 1 216 ? 5.795 -7.828 -10.815 1.00 95.50 216 HIS A CA 1
ATOM 1764 C C . HIS A 1 216 ? 5.703 -8.828 -11.974 1.00 95.50 216 HIS A C 1
ATOM 1766 O O . HIS A 1 216 ? 4.816 -8.741 -12.828 1.00 95.50 216 HIS A O 1
ATOM 1772 N N . GLY A 1 217 ? 6.624 -9.792 -12.025 1.00 93.00 217 GLY A N 1
ATOM 1773 C CA . GLY A 1 217 ? 6.729 -10.757 -13.121 1.00 93.00 217 GLY A CA 1
ATOM 1774 C C . GLY A 1 217 ? 5.443 -11.544 -13.386 1.00 93.00 217 GLY A C 1
ATOM 1775 O O . GLY A 1 217 ? 5.098 -11.761 -14.546 1.00 93.00 217 GLY A O 1
ATOM 1776 N N . SER A 1 218 ? 4.677 -11.903 -12.349 1.00 93.44 218 SER A N 1
ATOM 1777 C CA . SER A 1 218 ? 3.404 -12.626 -12.510 1.00 93.44 218 SER A CA 1
ATOM 1778 C C . SER A 1 218 ? 2.406 -11.898 -13.413 1.00 93.44 218 SER A C 1
ATOM 1780 O O . SER A 1 218 ? 1.700 -12.540 -14.187 1.00 93.44 218 SER A O 1
ATOM 1782 N N . ASP A 1 219 ? 2.384 -10.566 -13.343 1.00 93.94 219 ASP A N 1
ATOM 1783 C CA . ASP A 1 219 ? 1.442 -9.726 -14.082 1.00 93.94 219 ASP A CA 1
ATOM 1784 C C . ASP A 1 219 ? 2.014 -9.275 -15.435 1.00 93.94 219 ASP A C 1
ATOM 1786 O O . ASP A 1 219 ? 1.266 -8.997 -16.373 1.00 93.94 219 ASP A O 1
ATOM 1790 N N . LEU A 1 220 ? 3.343 -9.194 -15.554 1.00 95.50 220 LEU A N 1
ATOM 1791 C CA . LEU A 1 220 ? 4.023 -8.651 -16.733 1.00 95.50 220 LEU A CA 1
ATOM 1792 C C . LEU A 1 220 ? 4.459 -9.711 -17.744 1.00 95.50 220 LEU A C 1
ATOM 1794 O O . LEU A 1 220 ? 4.416 -9.451 -18.947 1.00 95.50 220 LEU A O 1
ATOM 1798 N N . LEU A 1 221 ? 4.867 -10.901 -17.295 1.00 93.31 221 LEU A N 1
ATOM 1799 C CA . LEU A 1 221 ? 5.379 -11.955 -18.177 1.00 93.31 221 LEU A CA 1
ATOM 1800 C C . LEU A 1 221 ? 4.383 -12.386 -19.270 1.00 93.31 221 LEU A C 1
ATOM 1802 O O . LEU A 1 221 ? 4.823 -12.514 -20.416 1.00 93.31 221 LEU A O 1
ATOM 1806 N N . PRO A 1 222 ? 3.062 -12.518 -19.011 1.00 94.81 222 PRO A N 1
ATOM 1807 C CA . PRO A 1 222 ? 2.083 -12.811 -20.066 1.00 94.81 222 PRO A CA 1
ATOM 1808 C C . PRO A 1 222 ? 2.037 -11.753 -21.179 1.00 94.81 222 PRO A C 1
ATOM 1810 O O . PRO A 1 222 ? 1.631 -12.038 -22.303 1.00 94.81 222 PRO A O 1
ATOM 1813 N N . HIS A 1 223 ? 2.464 -10.526 -20.876 1.00 94.88 223 HIS A N 1
ATOM 1814 C CA . HIS A 1 223 ? 2.456 -9.383 -21.784 1.00 94.88 223 HIS A CA 1
ATOM 1815 C C . HIS A 1 223 ? 3.864 -8.956 -22.220 1.00 94.88 223 HIS A C 1
ATOM 1817 O O . HIS A 1 223 ? 4.006 -7.908 -22.850 1.00 94.88 223 HIS A O 1
ATOM 1823 N N . ARG A 1 224 ? 4.901 -9.754 -21.924 1.00 94.50 224 ARG A N 1
ATOM 1824 C CA . ARG A 1 224 ? 6.317 -9.391 -22.104 1.00 94.50 224 ARG A CA 1
ATOM 1825 C C . ARG A 1 224 ? 6.609 -8.841 -23.497 1.00 94.50 224 ARG A C 1
ATOM 1827 O O . ARG A 1 224 ? 7.030 -7.698 -23.618 1.00 94.50 224 ARG A O 1
ATOM 1834 N N . LEU A 1 225 ? 6.310 -9.600 -24.551 1.00 92.81 225 LEU A N 1
ATOM 1835 C CA . LEU A 1 225 ? 6.582 -9.176 -25.933 1.00 92.81 225 LEU A CA 1
ATOM 1836 C C . LEU A 1 225 ? 5.808 -7.911 -26.326 1.00 92.81 225 LEU A C 1
ATOM 1838 O O . LEU A 1 225 ? 6.361 -7.038 -26.986 1.00 92.81 225 LEU A O 1
ATOM 1842 N N . ALA A 1 226 ? 4.557 -7.783 -25.875 1.00 94.75 226 ALA A N 1
ATOM 1843 C CA . ALA A 1 226 ? 3.735 -6.605 -26.139 1.00 94.75 226 ALA A CA 1
ATOM 1844 C C . ALA A 1 226 ? 4.256 -5.353 -25.419 1.00 94.75 226 ALA A C 1
ATOM 1846 O O . ALA A 1 226 ? 4.030 -4.244 -25.889 1.00 94.75 226 ALA A O 1
ATOM 1847 N N . ILE A 1 227 ? 4.937 -5.504 -24.280 1.00 95.88 227 ILE A N 1
ATOM 1848 C CA . ILE A 1 227 ? 5.607 -4.399 -23.587 1.00 95.88 227 ILE A CA 1
ATOM 1849 C C . ILE A 1 227 ? 6.868 -4.005 -24.358 1.00 95.88 227 ILE A C 1
ATOM 1851 O O . ILE A 1 227 ? 7.007 -2.838 -24.720 1.00 95.88 227 ILE A O 1
ATOM 1855 N N . LEU A 1 228 ? 7.739 -4.973 -24.662 1.00 93.56 228 LEU A N 1
ATOM 1856 C CA . LEU A 1 228 ? 9.021 -4.727 -25.335 1.00 93.56 228 LEU A CA 1
ATOM 1857 C C . LEU A 1 228 ? 8.836 -4.160 -26.749 1.00 93.56 228 LEU A C 1
ATOM 1859 O O . LEU A 1 228 ? 9.635 -3.349 -27.194 1.00 93.56 228 LEU A O 1
ATOM 1863 N N . SER A 1 229 ? 7.740 -4.483 -27.440 1.00 94.00 229 SER A N 1
ATOM 1864 C CA . SER A 1 229 ? 7.434 -3.889 -28.748 1.00 94.00 229 SER A CA 1
ATOM 1865 C C . SER A 1 229 ? 7.107 -2.387 -28.699 1.00 94.00 229 SER A C 1
ATOM 1867 O O . SER A 1 229 ? 6.828 -1.806 -29.742 1.00 94.00 229 SER A O 1
ATOM 1869 N N . ASN A 1 230 ? 7.046 -1.763 -27.513 1.00 95.75 230 ASN A N 1
ATOM 1870 C CA . ASN A 1 230 ? 6.879 -0.312 -27.370 1.00 95.75 230 ASN A CA 1
ATOM 1871 C C . ASN A 1 230 ? 8.221 0.433 -27.229 1.00 95.75 230 ASN A C 1
ATOM 1873 O O . ASN A 1 230 ? 8.182 1.652 -27.061 1.00 95.75 230 ASN A O 1
ATOM 1877 N N . PHE A 1 231 ? 9.374 -0.250 -27.272 1.00 95.81 231 PHE A N 1
ATOM 1878 C CA . PHE A 1 231 ? 10.661 0.442 -27.366 1.00 95.81 231 PHE A CA 1
ATOM 1879 C C . PHE A 1 231 ? 10.723 1.279 -28.654 1.00 95.81 231 PHE A C 1
ATOM 1881 O O . PHE A 1 231 ? 10.311 0.782 -29.705 1.00 95.81 231 PHE A O 1
ATOM 1888 N N . PRO A 1 232 ? 11.225 2.526 -28.593 1.00 94.69 232 PRO A N 1
ATOM 1889 C CA . PRO A 1 232 ? 11.481 3.323 -29.786 1.00 94.69 232 PRO A CA 1
ATOM 1890 C C . PRO A 1 232 ? 12.425 2.602 -30.747 1.00 94.69 232 PRO A C 1
ATOM 1892 O O . PRO A 1 232 ? 13.347 1.909 -30.318 1.00 94.69 232 PRO A O 1
ATOM 1895 N N . GLU A 1 233 ? 12.267 2.835 -32.048 1.00 91.56 233 GLU A N 1
ATOM 1896 C CA . GLU A 1 233 ? 13.136 2.253 -33.078 1.00 91.56 233 GLU A CA 1
ATOM 1897 C C . GLU A 1 233 ? 14.602 2.702 -32.939 1.00 91.56 233 GLU A C 1
ATOM 1899 O O . GLU A 1 233 ? 15.506 2.063 -33.472 1.00 91.56 233 GLU A O 1
ATOM 1904 N N . THR A 1 234 ? 14.848 3.795 -32.211 1.00 92.31 234 THR A N 1
ATOM 1905 C CA . THR A 1 234 ? 16.187 4.306 -31.889 1.00 92.31 234 THR A CA 1
ATOM 1906 C C . THR A 1 234 ? 16.908 3.508 -30.802 1.00 92.31 234 THR A C 1
ATOM 1908 O O . THR A 1 234 ? 18.105 3.708 -30.613 1.00 92.31 234 THR A O 1
ATOM 1911 N N . THR A 1 235 ? 16.208 2.648 -30.062 1.00 91.00 235 THR A N 1
ATOM 1912 C CA . THR A 1 235 ? 16.778 1.886 -28.944 1.00 91.00 235 THR A CA 1
ATOM 1913 C C . THR A 1 235 ? 17.388 0.590 -29.452 1.00 91.00 235 THR A C 1
ATOM 1915 O O . THR A 1 235 ? 16.708 -0.230 -30.071 1.00 91.00 235 THR A O 1
ATOM 1918 N N . SER A 1 236 ? 18.678 0.379 -29.186 1.00 90.56 236 SER A N 1
ATOM 1919 C CA . SER A 1 236 ? 19.380 -0.809 -29.671 1.00 90.56 236 SER A CA 1
ATOM 1920 C C . SER A 1 236 ? 18.832 -2.089 -29.023 1.00 90.56 236 SER A C 1
ATOM 1922 O O . SER A 1 236 ? 18.755 -2.161 -27.794 1.00 90.56 236 SER A O 1
ATOM 1924 N N . PRO A 1 237 ? 18.551 -3.159 -29.796 1.00 88.44 237 PRO A N 1
ATOM 1925 C CA . PRO A 1 237 ? 18.159 -4.461 -29.250 1.00 88.44 237 PRO A CA 1
ATOM 1926 C C . PRO A 1 237 ? 19.141 -5.076 -28.253 1.00 88.44 237 PRO A C 1
ATOM 1928 O O . PRO A 1 237 ? 18.772 -5.957 -27.480 1.00 88.44 237 PRO A O 1
ATOM 1931 N N . HIS A 1 238 ? 20.399 -4.635 -28.262 1.00 89.06 238 HIS A N 1
ATOM 1932 C CA . HIS A 1 238 ? 21.405 -5.104 -27.313 1.00 89.06 238 HIS A CA 1
ATOM 1933 C C . HIS A 1 238 ? 21.177 -4.538 -25.908 1.00 89.06 238 HIS A C 1
ATOM 1935 O O . HIS A 1 238 ? 21.442 -5.240 -24.934 1.00 89.06 238 HIS A O 1
ATOM 1941 N N . GLU A 1 239 ? 20.622 -3.326 -25.799 1.00 88.62 239 GLU A N 1
ATOM 1942 C CA . GLU A 1 239 ? 20.370 -2.657 -24.519 1.00 88.62 239 GLU A CA 1
ATOM 1943 C C . GLU A 1 239 ? 19.293 -3.374 -23.707 1.00 88.62 239 GLU A C 1
ATOM 1945 O O . GLU A 1 239 ? 19.454 -3.546 -22.506 1.00 88.62 239 GLU A O 1
ATOM 1950 N N . TYR A 1 240 ? 18.231 -3.862 -24.354 1.00 90.12 240 TYR A N 1
ATOM 1951 C CA . TYR A 1 240 ? 17.142 -4.588 -23.689 1.00 90.12 240 TYR A CA 1
ATOM 1952 C C . TYR A 1 240 ? 17.217 -6.110 -23.868 1.00 90.12 240 TYR A C 1
ATOM 1954 O O . TYR A 1 240 ? 16.244 -6.815 -23.594 1.00 90.12 240 TYR A O 1
ATOM 1962 N N . SER A 1 241 ? 18.362 -6.642 -24.302 1.00 89.88 241 SER A N 1
ATOM 1963 C CA . SER A 1 241 ? 18.550 -8.078 -24.553 1.00 89.88 241 SER A CA 1
ATOM 1964 C C . SER A 1 241 ? 18.270 -8.948 -23.321 1.00 89.88 241 SER A C 1
ATOM 1966 O O . SER A 1 241 ? 17.639 -9.994 -23.446 1.00 89.88 241 SER A O 1
ATOM 1968 N N . VAL A 1 242 ? 18.631 -8.466 -22.126 1.00 89.50 242 VAL A N 1
ATOM 1969 C CA . VAL A 1 242 ? 18.344 -9.102 -20.823 1.00 89.50 242 VAL A CA 1
ATOM 1970 C C . VAL A 1 242 ? 16.837 -9.292 -20.598 1.00 89.50 242 VAL A C 1
ATOM 1972 O O . VAL A 1 242 ? 16.394 -10.236 -19.946 1.00 89.50 242 VAL A O 1
ATOM 1975 N N . LEU A 1 243 ? 16.017 -8.418 -21.185 1.00 89.69 243 LEU A N 1
ATOM 1976 C CA . LEU A 1 243 ? 14.566 -8.480 -21.082 1.00 89.69 243 LEU A CA 1
ATOM 1977 C C . LEU A 1 243 ? 13.928 -9.407 -22.113 1.00 89.69 243 LEU A C 1
ATOM 1979 O O . LEU A 1 243 ? 12.719 -9.617 -22.022 1.00 89.69 243 LEU A O 1
ATOM 1983 N N . LEU A 1 244 ? 14.667 -9.997 -23.052 1.00 87.69 244 LEU A N 1
ATOM 1984 C CA . LEU A 1 244 ? 14.111 -10.958 -24.006 1.00 87.69 244 LEU A CA 1
ATOM 1985 C C . LEU A 1 244 ? 13.990 -12.359 -23.378 1.00 87.69 244 LEU A C 1
ATOM 1987 O O . LEU A 1 244 ? 14.758 -12.707 -22.481 1.00 87.69 244 LEU A O 1
ATOM 1991 N N . PRO A 1 245 ? 13.002 -13.177 -23.790 1.00 83.31 245 PRO A N 1
ATOM 1992 C CA . PRO A 1 245 ? 12.973 -14.585 -23.413 1.00 83.31 245 PRO A CA 1
ATOM 1993 C C . PRO A 1 245 ? 14.272 -15.266 -23.841 1.00 83.31 245 PRO A C 1
ATOM 1995 O O . PRO A 1 245 ? 14.717 -15.071 -24.973 1.00 83.31 245 PRO A O 1
ATOM 1998 N N . GLU A 1 246 ? 14.849 -16.088 -22.968 1.00 79.12 246 GLU A N 1
ATOM 1999 C CA . GLU A 1 246 ? 15.934 -16.968 -23.382 1.00 79.12 246 GLU A CA 1
ATOM 2000 C C . GLU A 1 246 ? 15.404 -17.877 -24.492 1.00 79.12 246 GLU A C 1
ATOM 2002 O O . GLU A 1 246 ? 14.389 -18.566 -24.333 1.00 79.12 246 GLU A O 1
ATOM 2007 N N . ALA A 1 247 ? 16.054 -17.835 -25.654 1.00 65.81 247 ALA A N 1
ATOM 2008 C CA . ALA A 1 247 ? 15.764 -18.774 -26.719 1.00 65.81 247 ALA A CA 1
ATOM 2009 C C . ALA A 1 247 ? 16.205 -20.156 -26.228 1.00 65.81 247 ALA A C 1
ATOM 2011 O O . ALA A 1 247 ? 17.393 -20.476 -26.226 1.00 65.81 247 ALA A O 1
ATOM 2012 N N . TRP A 1 248 ? 15.250 -20.964 -25.767 1.00 46.88 248 TRP A N 1
ATOM 2013 C CA . TRP A 1 248 ? 15.496 -22.377 -25.534 1.00 46.88 248 TRP A CA 1
ATOM 2014 C C . TRP A 1 248 ? 15.843 -22.995 -26.895 1.00 46.88 248 TRP A C 1
ATOM 2016 O O . TRP A 1 248 ? 14.999 -23.135 -27.781 1.00 46.88 248 TRP A O 1
ATOM 2026 N N . TYR A 1 249 ? 17.119 -23.304 -27.107 1.00 44.38 249 TYR A N 1
ATOM 2027 C CA . TYR A 1 249 ? 17.485 -24.198 -28.191 1.00 44.38 249 TYR A CA 1
ATOM 2028 C C . TYR A 1 249 ? 16.966 -25.578 -27.798 1.00 44.38 249 TYR A C 1
ATOM 2030 O O . TYR A 1 249 ? 17.502 -26.217 -26.896 1.00 44.38 249 TYR A O 1
ATOM 2038 N N . VAL A 1 250 ? 15.897 -26.026 -28.456 1.00 44.75 250 VAL A N 1
ATOM 2039 C CA . VAL A 1 250 ? 15.621 -27.461 -28.568 1.00 44.75 250 VAL A CA 1
ATOM 2040 C C . VAL A 1 250 ? 16.737 -28.019 -29.433 1.00 44.75 250 VAL A C 1
ATOM 2042 O O . VAL A 1 250 ? 16.713 -27.877 -30.655 1.00 44.75 250 VAL A O 1
ATOM 2045 N N . THR A 1 251 ? 17.765 -28.551 -28.793 1.00 45.34 251 THR A N 1
ATOM 2046 C CA . THR A 1 251 ? 18.686 -29.503 -29.417 1.00 45.34 251 THR A CA 1
ATOM 2047 C C . THR A 1 251 ? 18.157 -30.906 -29.217 1.00 45.34 251 THR A C 1
ATOM 2049 O O . THR A 1 251 ? 17.786 -31.202 -28.057 1.00 45.34 251 THR A O 1
#

pLDDT: mean 86.52, std 14.54, range [40.88, 98.38]